Protein AF-A0A1M5R5W4-F1 (afdb_monomer)

Sequence (322 aa):
MKSKINIKGIISACAIILFLGHLIFPTIKIDLITVILFCLIIIPWLEPLFKSVELPGGLKLEFHDLEKIEKEAEKVGLINKEKNSNILSENYEFIEIANTNQSLALISLRIEIEKKLREIAHKYNIGANNFSISKIITILSEKNILSIQESRVLKEILYTLNQASHGVEYDVRTGSWIIEIGPEILKSLSSKIIKRGYIFPSEDQQIEHWIDKSFEAKEWNTNIEFIENIKQHNELWENELENIYSSLIEKLHDPQKSILEKNQQQWLSYYESYSELLTSFDNLQHNVGREGQIILYVHIMQKKRERVLELEEILNQLTKKQ

Mean predicted aligned error: 14.36 Å

Nearest PDB structures (foldseek):
  6u88-assembly1_B  TM=2.828E-01  e=9.100E+00  Rattus norvegicus

Foldseek 3Di:
DDDPDPVVVVLVVVVVVVVVVCVVPVPDDCDPVNVVVVVVSCVVVCVVVLPDDDDPPDDACHPVNLVVLVVLCVVQQLFDPVPVPPLVPPPQPLLVVCVPDLLVSLLSLLVLLLVLLLLLCVVLVHPSVVDDSLVSLVVCCVLVLAPPSSSVSVVVSNVLSVCSVVVHDHDVVSSVSSSVSSSSNSVLSVLSNPQLDALDADPVRRRDHSLRVSLVSDDDDDPVVLVVSLVVSLVNLVSLLVSLLVLCCVLDDPVVNVVSVVVVVVLVVVLVVVLCVLVVPVCCCVVVNPVSVSVSSVVSSVSSVSSSNVSSVVSVVSVVVD

Radius of gyration: 28.86 Å; Cα contacts (8 Å, |Δi|>4): 213; chains: 1; bounding box: 60×43×98 Å

Solvent-accessible surface area (backbone atoms only — not comparable to full-atom values): 18543 Å² total; per-residue (Å²): 135,84,81,82,74,59,64,70,59,54,52,52,51,51,52,52,50,53,53,54,50,41,74,76,44,77,82,67,80,82,48,71,70,57,54,51,54,51,52,61,68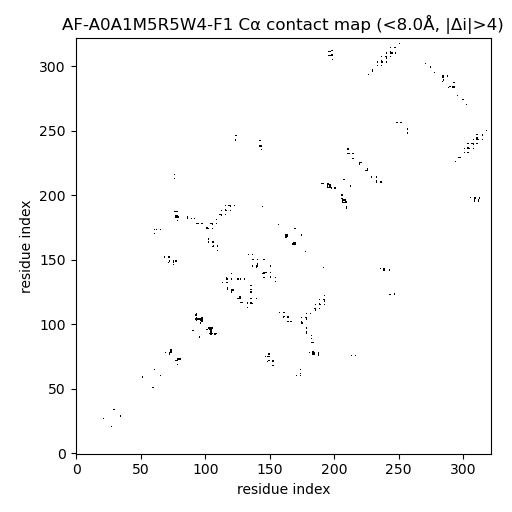,46,52,78,67,48,58,59,77,75,54,72,87,92,63,97,82,84,75,82,85,47,75,68,50,52,57,47,52,50,54,52,33,39,75,66,59,39,36,66,83,90,53,72,86,68,59,82,74,65,84,52,68,32,64,66,36,41,80,79,38,54,54,60,13,41,38,44,47,45,53,53,50,52,50,47,55,39,51,39,27,50,76,71,72,40,68,43,92,82,47,55,68,73,54,47,45,50,53,36,28,77,58,61,78,30,49,72,64,53,40,48,54,51,51,56,52,50,51,55,32,49,39,42,65,70,71,46,94,69,61,66,66,61,54,51,50,51,60,69,49,40,62,40,41,49,49,44,53,45,38,68,56,70,32,71,40,59,84,76,50,51,94,93,49,75,47,69,28,43,70,58,52,63,56,72,72,56,89,69,92,47,75,66,56,45,53,53,47,52,52,54,52,41,50,47,41,52,44,47,35,52,54,47,51,53,54,42,57,73,73,48,55,72,77,54,37,56,51,50,52,51,52,50,54,53,48,49,55,49,51,51,54,51,49,49,57,71,61,65,48,73,60,45,55,76,73,48,32,71,68,42,52,50,54,50,52,52,51,56,40,47,55,48,46,54,51,35,26,52,54,43,48,54,47,50,64,63,58,76,76,112

InterPro domains:
  IPR009739 Lysozyme inhibitor LprI-like, N-terminal [PF07007] (220-311)

pLDDT: mean 76.6, std 14.5, range [36.03, 97.44]

Organism: NCBI:txid421058

Structure (mmCIF, N/CA/C/O backbone):
data_AF-A0A1M5R5W4-F1
#
_entry.id   AF-A0A1M5R5W4-F1
#
loop_
_atom_site.group_PDB
_atom_site.id
_atom_site.type_symbol
_atom_site.label_atom_id
_atom_site.label_alt_id
_atom_site.label_comp_id
_atom_site.label_asym_id
_atom_site.label_entity_id
_atom_site.label_seq_id
_atom_site.pdbx_PDB_ins_code
_atom_site.Cartn_x
_atom_site.Cartn_y
_atom_site.Cartn_z
_atom_site.occupancy
_atom_site.B_iso_or_equiv
_atom_site.auth_seq_id
_atom_site.auth_comp_id
_atom_site.auth_asym_id
_atom_site.auth_atom_id
_atom_site.pdbx_PDB_model_num
ATOM 1 N N . MET A 1 1 ? -17.672 -7.455 -58.189 1.00 36.28 1 MET A N 1
ATOM 2 C CA . MET A 1 1 ? -16.431 -7.498 -57.383 1.00 36.28 1 MET A CA 1
ATOM 3 C C . MET A 1 1 ? -15.593 -6.270 -57.714 1.00 36.28 1 MET A C 1
ATOM 5 O O . MET A 1 1 ? -15.037 -6.212 -58.800 1.00 36.28 1 MET A O 1
ATOM 9 N N . LYS A 1 2 ? -15.573 -5.249 -56.846 1.00 36.03 2 LYS A N 1
ATOM 10 C CA . LYS A 1 2 ? -14.715 -4.065 -57.029 1.00 36.03 2 LYS A CA 1
ATOM 11 C C . LYS A 1 2 ? -13.295 -4.440 -56.603 1.00 36.03 2 LYS A C 1
ATOM 13 O O . LYS A 1 2 ? -13.106 -4.849 -55.459 1.00 36.03 2 LYS A O 1
ATOM 18 N N . SER A 1 3 ? -12.329 -4.358 -57.517 1.00 44.66 3 SER A N 1
ATOM 19 C CA . SER A 1 3 ? -10.924 -4.594 -57.194 1.00 44.66 3 SER A CA 1
ATOM 20 C C . SER A 1 3 ? -10.474 -3.546 -56.174 1.00 44.66 3 SER A C 1
ATOM 22 O O . SER A 1 3 ? -10.558 -2.341 -56.408 1.00 44.66 3 SER A O 1
ATOM 24 N N . LYS A 1 4 ? -10.029 -4.002 -55.000 1.00 48.50 4 LYS A N 1
ATOM 25 C CA . LYS A 1 4 ? -9.267 -3.160 -54.079 1.00 48.50 4 LYS A CA 1
ATOM 26 C C . LYS A 1 4 ? -7.921 -2.917 -54.745 1.00 48.50 4 LYS A C 1
ATOM 28 O O . LYS A 1 4 ? -7.032 -3.760 -54.696 1.00 48.50 4 LYS A O 1
ATOM 33 N N . ILE A 1 5 ? -7.810 -1.798 -55.443 1.00 56.56 5 ILE A N 1
ATOM 34 C CA . ILE A 1 5 ? -6.539 -1.330 -55.971 1.00 56.56 5 ILE A CA 1
ATOM 35 C C . ILE A 1 5 ? -5.627 -1.089 -54.765 1.00 56.56 5 ILE A C 1
ATOM 37 O O . ILE A 1 5 ? -5.914 -0.242 -53.919 1.00 56.56 5 ILE A O 1
ATOM 41 N N . ASN A 1 6 ? -4.549 -1.868 -54.660 1.00 65.88 6 ASN A N 1
ATOM 42 C CA . ASN A 1 6 ? -3.513 -1.664 -53.656 1.00 65.88 6 ASN A CA 1
ATOM 43 C C . ASN A 1 6 ? -2.801 -0.347 -53.974 1.00 65.88 6 ASN A C 1
ATOM 45 O O . ASN A 1 6 ? -1.864 -0.315 -54.768 1.00 65.88 6 ASN A O 1
ATOM 49 N N . ILE A 1 7 ? -3.256 0.738 -53.346 1.00 60.62 7 ILE A N 1
ATOM 50 C CA . ILE A 1 7 ? -2.710 2.099 -53.470 1.00 60.62 7 ILE A CA 1
ATOM 51 C C . ILE A 1 7 ? -1.177 2.094 -53.316 1.00 60.62 7 ILE A C 1
ATOM 53 O O . ILE A 1 7 ? -0.480 2.791 -54.048 1.00 60.62 7 ILE A O 1
ATOM 57 N N . LYS A 1 8 ? -0.640 1.212 -52.459 1.00 60.34 8 LYS A N 1
ATOM 58 C CA . LYS A 1 8 ? 0.805 0.989 -52.280 1.00 60.34 8 LYS A CA 1
ATOM 59 C C . LYS A 1 8 ? 1.523 0.597 -53.581 1.00 60.34 8 LYS A C 1
ATOM 61 O O . LYS A 1 8 ? 2.578 1.143 -53.870 1.00 60.34 8 LYS A O 1
ATOM 66 N N . GLY A 1 9 ? 0.933 -0.288 -54.387 1.00 69.00 9 GLY A N 1
ATOM 67 C CA . GLY A 1 9 ? 1.507 -0.726 -55.663 1.00 69.00 9 GLY A CA 1
ATOM 68 C C . GLY A 1 9 ? 1.496 0.367 -56.732 1.00 69.00 9 GLY A C 1
ATOM 69 O O . GLY A 1 9 ? 2.449 0.480 -57.497 1.00 69.00 9 GLY A O 1
ATOM 70 N N . ILE A 1 10 ? 0.464 1.219 -56.743 1.00 71.00 10 ILE A N 1
ATOM 71 C CA . ILE A 1 10 ? 0.402 2.378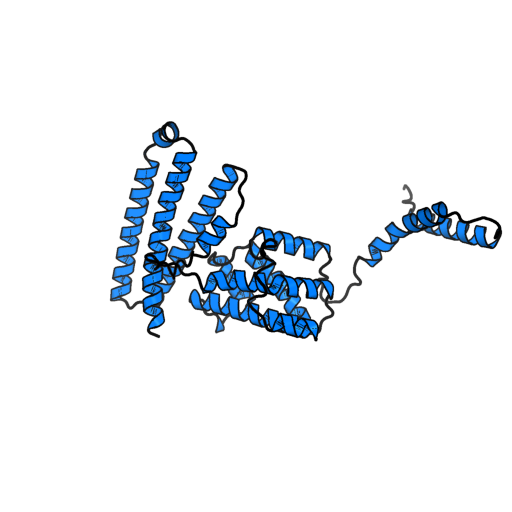 -57.648 1.00 71.00 10 ILE A CA 1
ATOM 72 C C . ILE A 1 10 ? 1.483 3.398 -57.295 1.00 71.00 10 ILE A C 1
ATOM 74 O O . ILE A 1 10 ? 2.160 3.900 -58.186 1.00 71.00 10 ILE A O 1
ATOM 78 N N . ILE A 1 11 ? 1.688 3.672 -56.006 1.00 67.25 11 ILE A N 1
ATOM 79 C CA . ILE A 1 11 ? 2.704 4.630 -55.554 1.00 67.25 11 ILE A CA 1
ATOM 80 C C . ILE A 1 11 ? 4.116 4.123 -55.888 1.00 67.25 11 ILE A C 1
ATOM 82 O O . ILE A 1 11 ? 4.919 4.890 -56.416 1.00 67.25 11 ILE A O 1
ATOM 86 N N . SER A 1 12 ? 4.405 2.831 -55.678 1.00 66.50 12 SER A N 1
ATOM 87 C CA . SER A 1 12 ? 5.690 2.229 -56.069 1.00 66.50 12 SER A CA 1
ATOM 88 C C . SER A 1 12 ? 5.916 2.270 -57.584 1.00 66.50 12 SER A C 1
ATOM 90 O O . SER A 1 12 ? 7.010 2.610 -58.027 1.00 66.50 12 SER A O 1
ATOM 92 N N . ALA A 1 13 ? 4.884 1.990 -58.387 1.00 74.75 13 ALA A N 1
ATOM 93 C CA . ALA A 1 13 ? 4.975 2.093 -59.842 1.00 74.75 13 ALA A CA 1
ATOM 94 C C . ALA A 1 13 ? 5.229 3.541 -60.298 1.00 74.75 13 ALA A C 1
ATOM 96 O O . ALA A 1 13 ? 6.109 3.774 -61.124 1.00 74.75 13 ALA A O 1
ATOM 97 N N . CYS A 1 14 ? 4.536 4.524 -59.713 1.00 73.75 14 CYS A N 1
ATOM 98 C CA . CYS A 1 14 ? 4.762 5.943 -60.000 1.00 73.75 14 CYS A CA 1
ATOM 99 C C . CYS A 1 14 ? 6.178 6.399 -59.617 1.00 73.75 14 CYS A C 1
ATOM 101 O O . CYS A 1 14 ? 6.809 7.117 -60.390 1.00 73.75 14 CYS A O 1
ATOM 103 N N . ALA A 1 15 ? 6.709 5.957 -58.472 1.00 66.38 15 ALA A N 1
ATOM 104 C CA . ALA A 1 15 ? 8.068 6.291 -58.043 1.00 66.38 15 ALA A CA 1
ATOM 105 C C . ALA A 1 15 ? 9.134 5.721 -58.996 1.00 66.38 15 ALA A C 1
ATOM 107 O O . ALA A 1 15 ? 10.074 6.425 -59.362 1.00 66.38 15 ALA A O 1
ATOM 108 N N . ILE A 1 16 ? 8.956 4.478 -59.457 1.00 76.25 16 ILE A N 1
ATOM 109 C CA . ILE A 1 16 ? 9.856 3.835 -60.426 1.00 76.25 16 ILE A CA 1
ATOM 110 C C . ILE A 1 16 ? 9.799 4.547 -61.783 1.00 76.25 16 ILE A C 1
ATOM 112 O O . ILE A 1 16 ? 10.837 4.786 -62.394 1.00 76.25 16 ILE A O 1
ATOM 116 N N . ILE A 1 17 ? 8.607 4.936 -62.244 1.00 76.12 17 ILE A N 1
ATOM 117 C CA . ILE A 1 17 ? 8.433 5.664 -63.510 1.00 76.12 17 ILE A CA 1
ATOM 118 C C . ILE A 1 17 ? 9.095 7.044 -63.449 1.00 76.12 17 ILE A C 1
ATOM 120 O O . ILE A 1 17 ? 9.772 7.435 -64.396 1.00 76.12 17 ILE A O 1
ATOM 124 N N . LEU A 1 18 ? 8.950 7.770 -62.337 1.00 69.44 18 LEU A N 1
ATOM 125 C CA . LEU A 1 18 ? 9.599 9.070 -62.148 1.00 69.44 18 LEU A CA 1
ATOM 126 C C . LEU A 1 18 ? 11.127 8.943 -62.077 1.00 69.44 18 LEU A C 1
ATOM 128 O O . LEU A 1 18 ? 11.835 9.745 -62.684 1.00 69.44 18 LEU A O 1
ATOM 132 N N . PHE A 1 19 ? 11.635 7.906 -61.407 1.00 68.19 19 PHE A N 1
ATOM 133 C CA . PHE A 1 19 ? 13.067 7.608 -61.348 1.00 68.19 19 PHE A CA 1
ATOM 134 C C . PHE A 1 19 ? 13.644 7.272 -62.733 1.00 68.19 19 PHE A C 1
ATOM 136 O O . PHE A 1 19 ? 14.652 7.843 -63.146 1.00 68.19 19 PHE A O 1
ATOM 143 N N . LEU A 1 20 ? 12.968 6.406 -63.495 1.00 72.69 20 LEU A N 1
ATOM 144 C CA . LEU A 1 20 ? 13.360 6.060 -64.865 1.00 72.69 20 LEU A CA 1
ATOM 145 C C . LEU A 1 20 ? 13.251 7.259 -65.817 1.00 72.69 20 LEU A C 1
ATOM 147 O O . LEU A 1 20 ? 14.118 7.451 -66.665 1.00 72.69 20 LEU A O 1
ATOM 151 N N . GLY A 1 21 ? 12.228 8.101 -65.652 1.00 71.62 21 GLY A N 1
ATOM 152 C CA . GLY A 1 21 ? 12.075 9.341 -66.413 1.00 71.62 21 GLY A CA 1
ATOM 153 C C . GLY A 1 21 ? 13.222 10.325 -66.170 1.00 71.62 21 GLY A C 1
ATOM 154 O O . GLY A 1 21 ? 13.698 10.953 -67.116 1.00 71.62 21 GLY A O 1
ATOM 155 N N . HIS A 1 22 ? 13.724 10.412 -64.935 1.00 66.12 22 HIS A N 1
ATOM 156 C CA . HIS A 1 22 ? 14.875 11.254 -64.606 1.00 66.12 22 HIS A CA 1
ATOM 157 C C . HIS A 1 22 ? 16.190 10.729 -65.205 1.00 66.12 22 HIS A C 1
ATOM 159 O O . HIS A 1 22 ? 17.005 11.525 -65.665 1.00 66.12 22 HIS A O 1
ATOM 165 N N . LEU A 1 23 ? 16.374 9.404 -65.281 1.00 67.38 23 LEU A N 1
ATOM 166 C CA . LEU A 1 23 ? 17.545 8.801 -65.936 1.00 67.38 23 LEU A CA 1
ATOM 167 C C . LEU A 1 23 ? 17.607 9.100 -67.443 1.00 67.38 23 LEU A C 1
ATOM 169 O O . LEU A 1 23 ? 18.697 9.192 -68.002 1.00 67.38 23 LEU A O 1
ATOM 173 N N . ILE A 1 24 ? 16.452 9.266 -68.094 1.00 77.31 24 ILE A N 1
ATOM 174 C CA . ILE A 1 24 ? 16.360 9.578 -69.530 1.00 77.31 24 ILE A CA 1
ATOM 175 C C . ILE A 1 24 ? 16.486 11.094 -69.783 1.00 77.31 24 ILE A C 1
ATOM 177 O O . ILE A 1 24 ? 17.004 11.498 -70.823 1.00 77.31 24 ILE A O 1
ATOM 181 N N . PHE A 1 25 ? 16.081 11.940 -68.826 1.00 68.25 25 PHE A N 1
ATOM 182 C CA . PHE A 1 25 ? 16.144 13.405 -68.933 1.00 68.25 25 PHE A CA 1
ATOM 183 C C . PHE A 1 25 ? 16.885 14.048 -67.742 1.00 68.25 25 PHE A C 1
ATOM 185 O O . PHE A 1 25 ? 16.257 14.638 -66.855 1.00 68.25 25 PHE A O 1
ATOM 192 N N . PRO A 1 26 ? 18.233 14.010 -67.735 1.00 61.84 26 PRO A N 1
ATOM 193 C CA . PRO A 1 26 ? 19.057 14.483 -66.616 1.00 61.84 26 PRO A CA 1
ATOM 194 C C . PRO A 1 26 ? 19.068 16.013 -66.438 1.00 61.84 26 PRO A C 1
ATOM 196 O O . PRO A 1 26 ? 19.625 16.526 -65.473 1.00 61.84 26 PRO A O 1
ATOM 199 N N . THR A 1 27 ? 18.459 16.770 -67.354 1.00 64.38 27 THR A N 1
ATOM 200 C CA . THR A 1 27 ? 18.408 18.241 -67.317 1.00 64.38 27 THR A CA 1
ATOM 201 C C . THR A 1 27 ? 17.275 18.805 -66.452 1.00 64.38 27 THR A C 1
ATOM 203 O O . THR A 1 27 ? 17.177 20.024 -66.298 1.00 64.38 27 THR A O 1
ATOM 206 N N . ILE A 1 28 ? 16.405 17.956 -65.889 1.00 67.75 28 ILE A N 1
ATOM 207 C CA . ILE A 1 28 ? 15.327 18.382 -64.986 1.00 67.75 28 ILE A CA 1
ATOM 208 C C . ILE A 1 28 ? 15.942 18.759 -63.634 1.00 67.75 28 ILE A C 1
ATOM 210 O O . ILE A 1 28 ? 16.443 17.902 -62.907 1.00 67.75 28 ILE A O 1
ATOM 214 N N . LYS A 1 29 ? 15.900 20.050 -63.288 1.00 67.12 29 LYS A N 1
ATOM 215 C CA . LYS A 1 29 ? 16.350 20.543 -61.982 1.00 67.12 29 LYS A CA 1
ATOM 216 C C . LYS A 1 29 ? 15.389 20.048 -60.904 1.00 67.12 29 LYS A C 1
ATOM 218 O O . LYS A 1 29 ? 14.232 20.459 -60.875 1.00 67.12 29 LYS A O 1
ATOM 223 N N . ILE A 1 30 ? 15.866 19.169 -60.030 1.00 69.00 30 ILE A N 1
ATOM 224 C CA . ILE A 1 30 ? 15.110 18.741 -58.855 1.00 69.00 30 ILE A CA 1
ATOM 225 C C . ILE A 1 30 ? 15.131 19.903 -57.860 1.00 69.00 30 ILE A C 1
ATOM 227 O O . ILE A 1 30 ? 16.153 20.175 -57.236 1.00 69.00 30 ILE A O 1
ATOM 231 N N . ASP A 1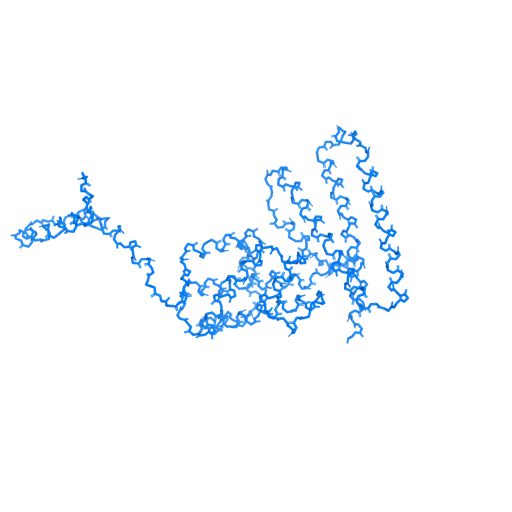 31 ? 14.014 20.619 -57.761 1.00 67.50 31 ASP A N 1
ATOM 232 C CA . ASP A 1 31 ? 13.850 21.690 -56.778 1.00 67.50 31 ASP A CA 1
ATOM 233 C C . ASP A 1 31 ? 13.626 21.105 -55.372 1.00 67.50 31 ASP A C 1
ATOM 235 O O . ASP A 1 31 ? 13.108 19.991 -55.231 1.00 67.50 31 ASP A O 1
ATOM 239 N N . LEU A 1 32 ? 13.969 21.862 -54.329 1.00 66.50 32 LEU A N 1
ATOM 240 C CA . LEU A 1 32 ? 13.852 21.467 -52.920 1.00 66.50 32 LEU A CA 1
ATOM 241 C C . LEU A 1 32 ? 12.429 20.999 -52.573 1.00 66.50 32 LEU A C 1
ATOM 243 O O . LEU A 1 32 ? 12.244 20.032 -51.835 1.00 66.50 32 LEU A O 1
ATOM 247 N N . ILE A 1 33 ? 11.425 21.641 -53.172 1.00 67.00 33 ILE A N 1
ATOM 248 C CA . ILE A 1 33 ? 10.007 21.285 -53.030 1.00 67.00 33 ILE A CA 1
ATOM 249 C C . ILE A 1 33 ? 9.754 19.838 -53.489 1.00 67.00 33 ILE A C 1
ATOM 251 O O . ILE A 1 33 ? 9.023 19.099 -52.832 1.00 67.00 33 ILE A O 1
ATOM 255 N N . THR A 1 34 ? 10.409 19.401 -54.567 1.00 71.50 34 THR A N 1
ATOM 256 C CA . THR A 1 34 ? 10.295 18.038 -55.113 1.00 71.50 34 THR A CA 1
ATOM 257 C C . THR A 1 34 ? 10.892 17.005 -54.159 1.00 71.50 34 THR A C 1
ATOM 259 O O . THR A 1 34 ? 10.313 15.939 -53.963 1.00 71.50 34 THR A O 1
ATOM 262 N N . VAL A 1 35 ? 12.017 17.336 -53.514 1.00 73.81 35 VAL A N 1
ATOM 263 C CA . VAL A 1 35 ? 12.663 16.477 -52.507 1.00 73.81 35 VAL A CA 1
ATOM 264 C C . VAL A 1 35 ? 11.781 16.338 -51.265 1.00 73.81 35 VAL A C 1
ATOM 266 O O . VAL A 1 35 ? 11.584 15.230 -50.772 1.00 73.81 35 VAL A O 1
ATOM 269 N N . ILE A 1 36 ? 11.188 17.438 -50.791 1.00 69.88 36 ILE A N 1
ATOM 270 C CA . ILE A 1 36 ? 10.293 17.433 -49.624 1.00 69.88 36 ILE A CA 1
ATOM 271 C C . ILE A 1 36 ? 9.032 16.602 -49.897 1.00 69.88 36 ILE A C 1
ATOM 273 O O . ILE A 1 36 ? 8.646 15.782 -49.063 1.00 69.88 36 ILE A O 1
ATOM 277 N N . LEU A 1 37 ? 8.415 16.756 -51.074 1.00 69.19 37 LEU A N 1
ATOM 278 C CA . LEU A 1 37 ? 7.271 15.936 -51.488 1.00 69.19 37 LEU A CA 1
ATOM 279 C C . LEU A 1 37 ? 7.634 14.449 -51.565 1.00 69.19 37 LEU A C 1
ATOM 281 O O . LEU A 1 37 ? 6.846 13.608 -51.137 1.00 69.19 37 LEU A O 1
ATOM 285 N N . PHE A 1 38 ? 8.834 14.118 -52.042 1.00 73.25 38 PHE A N 1
ATOM 286 C CA . PHE A 1 38 ? 9.316 12.739 -52.081 1.00 73.25 38 PHE A CA 1
ATOM 287 C C . PHE A 1 38 ? 9.518 12.159 -50.672 1.00 73.25 38 PHE A C 1
ATOM 289 O O . PHE A 1 38 ? 9.068 11.048 -50.399 1.00 73.25 38 PHE A O 1
ATOM 296 N N . CYS A 1 39 ? 10.096 12.931 -49.743 1.00 72.06 39 CYS A N 1
ATOM 297 C CA . CYS A 1 39 ? 10.206 12.541 -48.335 1.00 72.06 39 CYS A CA 1
ATOM 298 C C . CYS A 1 39 ? 8.829 12.292 -47.702 1.00 72.06 39 CYS A C 1
ATOM 300 O O . CYS A 1 39 ? 8.633 11.256 -47.070 1.00 72.06 39 CYS A O 1
ATOM 302 N N . LEU A 1 40 ? 7.852 13.180 -47.921 1.00 67.75 40 LEU A N 1
ATOM 303 C CA . LEU A 1 40 ? 6.481 13.024 -47.412 1.00 67.75 40 LEU A CA 1
ATOM 304 C C . LEU A 1 40 ? 5.786 11.762 -47.952 1.00 67.75 40 LEU A C 1
ATOM 306 O O . LEU A 1 40 ? 5.017 11.134 -47.228 1.00 67.75 40 LEU A O 1
ATOM 310 N N . ILE A 1 41 ? 6.080 11.354 -49.190 1.00 72.25 41 ILE A N 1
ATOM 311 C CA . ILE A 1 41 ? 5.550 10.120 -49.799 1.00 72.25 41 ILE A CA 1
ATOM 312 C C . ILE A 1 41 ? 6.152 8.856 -49.156 1.00 72.25 41 ILE A C 1
ATOM 314 O O . ILE A 1 41 ? 5.499 7.811 -49.134 1.00 72.25 41 ILE A O 1
ATOM 318 N N . ILE A 1 42 ? 7.367 8.942 -48.600 1.00 69.06 42 ILE A N 1
ATOM 319 C CA . ILE A 1 42 ? 8.063 7.824 -47.938 1.00 69.06 42 ILE A CA 1
ATOM 320 C C . ILE A 1 42 ? 7.639 7.670 -46.465 1.00 69.06 42 ILE A C 1
ATOM 322 O O . ILE A 1 42 ? 7.675 6.558 -45.942 1.00 69.06 42 ILE A O 1
ATOM 326 N N . ILE A 1 43 ? 7.170 8.732 -45.793 1.00 67.56 43 ILE A N 1
ATOM 327 C CA . ILE A 1 43 ? 6.755 8.688 -44.372 1.00 67.56 43 ILE A CA 1
ATOM 328 C C . ILE A 1 43 ? 5.739 7.564 -44.061 1.00 67.56 43 ILE A C 1
ATOM 330 O O . ILE A 1 43 ? 5.976 6.813 -43.113 1.00 67.56 43 ILE A O 1
ATOM 334 N N . PRO A 1 44 ? 4.666 7.339 -44.849 1.00 63.84 44 PRO A N 1
ATOM 335 C CA . PRO A 1 44 ? 3.721 6.239 -44.608 1.00 63.84 44 PRO A CA 1
ATOM 336 C C . PRO A 1 44 ? 4.339 4.834 -44.731 1.00 63.84 44 PRO A C 1
ATOM 338 O O . PRO A 1 44 ? 3.753 3.850 -44.286 1.00 63.84 44 PRO A O 1
ATOM 341 N N . TRP A 1 45 ? 5.509 4.721 -45.364 1.00 63.84 45 TRP A N 1
ATOM 342 C CA . TRP A 1 45 ? 6.269 3.477 -45.507 1.00 63.84 45 TRP A CA 1
ATOM 343 C C . TRP A 1 45 ? 7.295 3.251 -44.390 1.00 63.84 45 TRP A C 1
ATOM 345 O O . TRP A 1 45 ? 7.803 2.139 -44.273 1.00 63.84 45 TRP A O 1
ATOM 355 N N . LEU A 1 46 ? 7.575 4.256 -43.555 1.00 60.66 46 LEU A N 1
ATOM 356 C CA . LEU A 1 46 ? 8.379 4.110 -42.336 1.00 60.66 46 LEU A CA 1
ATOM 357 C C . LEU A 1 46 ? 7.556 3.555 -41.163 1.00 60.66 46 LEU A C 1
ATOM 359 O O . LEU A 1 46 ? 8.119 2.924 -40.275 1.00 60.66 46 LEU A O 1
ATOM 363 N N . GLU A 1 47 ? 6.229 3.721 -41.177 1.00 59.12 47 GLU A N 1
ATOM 364 C CA . GLU A 1 47 ? 5.319 3.223 -40.132 1.00 59.12 47 GLU A CA 1
ATOM 365 C C . GLU A 1 47 ? 5.496 1.717 -39.811 1.00 59.12 47 GLU A C 1
ATOM 367 O O . GLU A 1 47 ? 5.538 1.371 -38.631 1.00 59.12 47 GLU A O 1
ATOM 372 N N . PRO A 1 48 ? 5.674 0.805 -40.793 1.00 58.38 48 PRO A N 1
ATOM 373 C CA . PRO A 1 48 ? 5.933 -0.609 -40.521 1.00 58.38 48 PRO A CA 1
ATOM 374 C C . PRO A 1 48 ? 7.338 -0.893 -39.969 1.00 58.38 48 PRO A C 1
ATOM 376 O O . PRO A 1 48 ? 7.520 -1.909 -39.316 1.00 58.38 48 PRO A O 1
ATOM 379 N N . LEU A 1 49 ? 8.331 -0.022 -40.194 1.00 55.59 49 LEU A N 1
ATOM 380 C CA . LEU A 1 49 ? 9.682 -0.192 -39.632 1.00 55.59 49 LEU A CA 1
ATOM 381 C C . LEU A 1 49 ? 9.728 0.123 -38.129 1.00 55.59 49 LEU A C 1
ATOM 383 O O . LEU A 1 49 ? 10.603 -0.377 -37.426 1.00 55.59 49 LEU A O 1
ATOM 387 N N . PHE A 1 50 ? 8.759 0.893 -3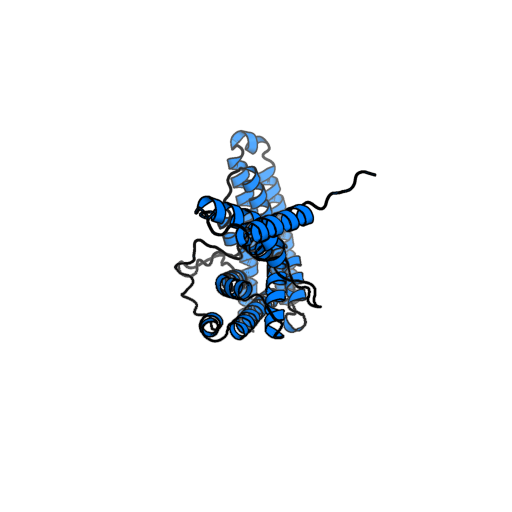7.627 1.00 55.34 50 PHE A N 1
ATOM 388 C CA . PHE A 1 50 ? 8.529 1.075 -36.192 1.00 55.34 50 PHE A CA 1
ATOM 389 C C . PHE A 1 50 ? 7.693 -0.057 -35.570 1.00 55.34 50 PHE A C 1
ATOM 391 O O . PHE A 1 50 ? 7.694 -0.209 -34.352 1.00 55.34 50 PHE A O 1
ATOM 398 N N . LYS A 1 51 ? 7.028 -0.883 -36.390 1.00 45.16 51 LYS A N 1
ATOM 399 C CA . LYS A 1 51 ? 6.178 -2.002 -35.960 1.00 45.16 51 LYS A CA 1
ATOM 400 C C . LYS A 1 51 ? 6.929 -3.330 -36.112 1.00 45.16 51 LYS A C 1
ATOM 402 O O . LYS A 1 51 ? 6.831 -4.010 -37.123 1.00 45.16 51 LYS A O 1
ATOM 407 N N . SER A 1 52 ? 7.726 -3.628 -35.087 1.00 45.03 52 SER A N 1
ATOM 408 C CA . SER A 1 52 ? 8.056 -4.976 -34.590 1.00 45.03 52 SER A CA 1
ATOM 409 C C . SER A 1 52 ? 8.422 -6.105 -35.588 1.00 45.03 52 SER A C 1
ATOM 411 O O . SER A 1 52 ? 7.592 -6.719 -36.241 1.00 45.03 52 SER A O 1
ATOM 413 N N . VAL A 1 53 ? 9.691 -6.541 -35.548 1.00 41.69 53 VAL A N 1
ATOM 414 C CA . VAL A 1 53 ? 10.092 -7.928 -35.887 1.00 41.69 53 VAL A CA 1
ATOM 415 C C . VAL A 1 53 ? 9.659 -8.874 -34.756 1.00 41.69 53 VAL A C 1
ATOM 417 O O . VAL A 1 53 ? 10.050 -8.661 -33.610 1.00 41.69 53 VAL A O 1
ATOM 420 N N . GLU A 1 54 ? 8.847 -9.885 -35.038 1.00 39.12 54 GLU A N 1
ATOM 421 C CA . GLU A 1 54 ? 8.389 -10.866 -34.046 1.00 39.12 54 GLU A CA 1
ATOM 422 C C . GLU A 1 54 ? 9.540 -11.793 -33.607 1.00 39.12 54 GLU A C 1
ATOM 424 O O . GLU A 1 54 ? 10.214 -12.399 -34.439 1.00 39.12 54 GLU A O 1
ATOM 429 N N . LEU A 1 55 ? 9.757 -11.921 -32.293 1.00 41.91 55 LEU A N 1
ATOM 430 C CA . LEU A 1 55 ? 10.591 -12.961 -31.681 1.00 41.91 55 LEU A CA 1
ATOM 431 C C . LEU A 1 55 ? 9.729 -13.805 -30.724 1.00 41.91 55 LEU A C 1
ATOM 433 O O . LEU A 1 55 ? 8.786 -13.279 -30.118 1.00 41.91 55 LEU A O 1
ATOM 437 N N . PRO A 1 56 ? 10.026 -15.110 -30.582 1.00 36.22 56 PRO A N 1
ATOM 438 C CA . PRO A 1 56 ? 9.245 -16.023 -29.755 1.00 36.22 56 PRO A CA 1
ATOM 439 C C . PRO A 1 56 ? 9.365 -15.619 -28.276 1.00 36.22 56 PRO A C 1
ATOM 441 O O . PRO A 1 56 ? 10.437 -15.709 -27.690 1.00 36.22 56 PRO A O 1
ATOM 444 N N . GLY A 1 57 ? 8.265 -15.138 -27.688 1.00 47.97 57 GLY A N 1
ATOM 445 C CA . GLY A 1 57 ? 8.226 -14.593 -26.320 1.00 47.97 57 GLY A CA 1
ATOM 446 C C . GLY A 1 57 ? 7.174 -13.495 -26.106 1.00 47.97 57 GLY A C 1
ATOM 447 O O . GLY A 1 57 ? 6.738 -13.276 -24.983 1.00 47.97 57 GLY A O 1
ATOM 448 N N . GLY A 1 58 ? 6.688 -12.869 -27.183 1.00 48.28 58 GLY A N 1
ATOM 449 C CA . GLY A 1 58 ? 5.326 -12.322 -27.237 1.00 48.28 58 GLY A CA 1
ATOM 450 C C . GLY A 1 58 ? 5.007 -11.018 -26.496 1.00 48.28 58 GLY A C 1
ATOM 451 O O . GLY A 1 58 ? 3.825 -10.715 -26.371 1.00 48.28 58 GLY A O 1
ATOM 452 N N . LEU A 1 59 ? 5.977 -10.210 -26.058 1.00 41.81 59 LEU A N 1
ATOM 453 C CA . LEU A 1 59 ? 5.703 -8.801 -25.732 1.00 41.81 59 LEU A CA 1
ATOM 454 C C . LEU A 1 59 ? 6.897 -7.914 -26.106 1.00 41.81 59 LEU A C 1
ATOM 456 O O . LEU A 1 59 ? 7.948 -7.973 -25.472 1.00 41.81 59 LEU A O 1
ATOM 460 N N . LYS A 1 60 ? 6.720 -7.088 -27.142 1.00 49.03 60 LYS A N 1
ATOM 461 C CA . LYS A 1 60 ? 7.537 -5.895 -27.380 1.00 49.03 60 LYS A CA 1
ATOM 462 C C . LYS A 1 60 ? 6.796 -4.727 -26.742 1.00 49.03 60 LYS A C 1
ATOM 464 O O . LYS A 1 60 ? 5.682 -4.450 -27.161 1.00 49.03 60 LYS A O 1
ATOM 469 N N . LEU A 1 61 ? 7.393 -4.089 -25.739 1.00 51.47 61 LEU A N 1
ATOM 470 C CA . LEU A 1 61 ? 6.911 -2.802 -25.239 1.00 51.47 61 LEU A CA 1
ATOM 471 C C . LEU A 1 61 ? 7.229 -1.748 -26.303 1.00 51.47 61 LEU A C 1
ATOM 473 O O . LEU A 1 61 ? 8.396 -1.527 -26.632 1.00 51.47 61 LEU A O 1
ATOM 477 N N . GLU A 1 62 ? 6.199 -1.158 -26.903 1.00 54.72 62 GLU A N 1
ATOM 478 C CA . GLU A 1 62 ? 6.360 -0.046 -27.839 1.00 54.72 62 GLU A CA 1
ATOM 479 C C . GLU A 1 62 ? 6.493 1.283 -27.072 1.00 54.72 62 GLU A C 1
ATOM 481 O O . GLU A 1 62 ? 6.133 1.392 -25.903 1.00 54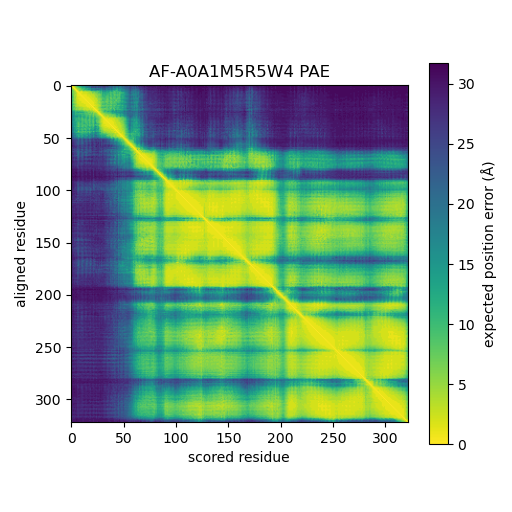.72 62 GLU A O 1
ATOM 486 N N . PHE A 1 63 ? 6.972 2.342 -27.735 1.00 50.94 63 PHE A N 1
ATOM 487 C CA . PHE A 1 63 ? 7.070 3.698 -27.155 1.00 50.94 63 PHE A CA 1
ATOM 488 C C . PHE A 1 63 ? 5.761 4.191 -26.543 1.00 50.94 63 PHE A C 1
ATOM 490 O O . PHE A 1 63 ? 5.754 4.892 -25.534 1.00 50.94 63 PHE A O 1
ATOM 497 N N . HIS A 1 64 ? 4.654 3.804 -27.168 1.00 54.50 64 HIS A N 1
ATOM 498 C CA . HIS A 1 64 ? 3.322 4.124 -26.696 1.00 54.50 64 HIS A CA 1
ATOM 499 C C . HIS A 1 64 ? 2.991 3.439 -25.362 1.00 54.50 64 HIS A C 1
ATOM 501 O O . HIS A 1 64 ? 2.289 4.018 -24.534 1.00 54.50 64 HIS A O 1
ATOM 507 N N . ASP A 1 65 ? 3.526 2.239 -25.127 1.00 63.78 65 ASP A N 1
ATOM 508 C CA . ASP A 1 65 ? 3.324 1.515 -23.876 1.00 63.78 65 ASP A CA 1
ATOM 509 C C . ASP A 1 65 ? 4.098 2.173 -22.730 1.00 63.78 65 ASP A C 1
ATOM 511 O O . ASP A 1 65 ? 3.568 2.261 -21.629 1.00 63.78 65 ASP A O 1
ATOM 515 N N . LEU A 1 66 ? 5.293 2.725 -22.983 1.00 65.50 66 LEU A N 1
ATOM 516 C CA . LEU A 1 66 ? 6.051 3.483 -21.975 1.00 65.50 66 LEU A CA 1
ATOM 517 C C . LEU A 1 66 ? 5.313 4.744 -21.535 1.00 65.50 66 LEU A C 1
ATOM 519 O O . LEU A 1 66 ? 5.120 4.955 -20.343 1.00 65.50 66 LEU A O 1
ATOM 523 N N . GLU A 1 67 ? 4.836 5.545 -22.492 1.00 65.75 67 GLU A N 1
ATOM 524 C CA . GLU A 1 67 ? 4.074 6.762 -22.191 1.00 65.75 67 GLU A CA 1
ATOM 525 C C . GLU A 1 67 ? 2.798 6.437 -21.400 1.00 65.75 67 GLU A C 1
ATOM 527 O O . GLU A 1 67 ? 2.379 7.184 -20.513 1.00 65.75 67 GLU A O 1
ATOM 532 N N . LYS A 1 68 ? 2.176 5.296 -21.705 1.00 75.44 68 LYS A N 1
ATOM 533 C CA . LYS A 1 68 ? 1.011 4.811 -20.978 1.00 75.44 68 LYS A CA 1
ATOM 534 C C . LYS A 1 68 ? 1.363 4.379 -19.556 1.00 75.44 68 LYS A C 1
ATOM 536 O O . LYS A 1 68 ? 0.669 4.803 -18.638 1.00 75.44 68 LYS A O 1
ATOM 541 N N . ILE A 1 69 ? 2.412 3.576 -19.364 1.00 70.94 69 ILE A N 1
ATOM 542 C CA . ILE A 1 69 ? 2.845 3.141 -18.029 1.00 70.94 69 ILE A CA 1
ATOM 543 C C . ILE A 1 69 ? 3.256 4.357 -17.198 1.00 70.94 69 ILE A C 1
ATOM 545 O O . ILE A 1 69 ? 2.899 4.430 -16.030 1.00 70.94 69 ILE A O 1
ATOM 549 N N . GLU A 1 70 ? 3.933 5.339 -17.791 1.00 72.31 70 GLU A N 1
ATOM 550 C CA . GLU A 1 70 ? 4.313 6.589 -17.130 1.00 72.31 70 GLU A CA 1
ATOM 551 C C . GLU A 1 70 ? 3.093 7.378 -16.658 1.00 72.31 70 GLU A C 1
ATOM 553 O O . GLU A 1 70 ? 2.987 7.698 -15.477 1.00 72.31 70 GLU A O 1
ATOM 558 N N . LYS A 1 71 ? 2.115 7.606 -17.541 1.00 77.81 71 LYS A N 1
ATOM 559 C CA . LYS A 1 71 ? 0.855 8.275 -17.182 1.00 77.81 71 LYS A CA 1
ATOM 560 C C . LYS A 1 71 ? 0.072 7.508 -16.121 1.00 77.81 71 LYS A C 1
ATOM 562 O O . LYS A 1 71 ? -0.530 8.114 -15.235 1.00 77.81 71 LYS A O 1
ATOM 567 N N . GLU A 1 72 ? 0.045 6.181 -16.211 1.00 74.25 72 GLU A N 1
ATOM 568 C CA . GLU A 1 72 ? -0.609 5.337 -15.213 1.00 74.25 72 GLU A CA 1
ATOM 569 C C . GLU A 1 72 ? 0.119 5.416 -13.865 1.00 74.25 72 GLU A C 1
ATOM 571 O O . GLU A 1 72 ? -0.542 5.595 -12.847 1.00 74.25 72 GLU A O 1
ATOM 576 N N . ALA A 1 73 ? 1.453 5.363 -13.858 1.00 72.50 73 ALA A N 1
ATOM 577 C CA . ALA A 1 73 ? 2.303 5.445 -12.673 1.00 72.50 73 ALA A CA 1
ATOM 578 C C . ALA A 1 73 ? 2.226 6.815 -11.977 1.00 72.50 73 ALA A C 1
ATOM 580 O O . ALA A 1 73 ? 2.136 6.876 -10.750 1.00 72.50 73 ALA A O 1
ATOM 581 N N . GLU A 1 74 ? 2.199 7.906 -12.744 1.00 77.25 74 GLU A N 1
ATOM 582 C CA . GLU A 1 74 ? 1.966 9.263 -12.236 1.00 77.25 74 GLU A CA 1
ATOM 583 C C . GLU A 1 74 ? 0.592 9.385 -11.592 1.00 77.25 74 GLU A C 1
ATOM 585 O O . GLU A 1 74 ? 0.466 9.834 -10.454 1.00 77.25 74 GLU A O 1
ATOM 590 N N . LYS A 1 75 ? -0.448 8.918 -12.293 1.00 74.88 75 LYS A N 1
ATOM 591 C CA . LYS A 1 75 ? -1.826 8.979 -11.801 1.00 74.88 75 LYS A CA 1
ATOM 592 C C . LYS A 1 75 ? -2.003 8.251 -10.469 1.00 74.88 75 LYS A C 1
ATOM 594 O O . LYS A 1 75 ? -2.852 8.640 -9.670 1.00 74.88 75 LYS A O 1
ATOM 599 N N . VAL A 1 76 ? -1.240 7.184 -10.238 1.00 68.50 76 VAL A N 1
ATOM 600 C CA . VAL A 1 76 ? -1.304 6.408 -8.990 1.00 68.50 76 VAL A CA 1
ATOM 601 C C . VAL A 1 76 ? -0.296 6.869 -7.937 1.00 68.50 76 VAL A C 1
ATOM 603 O O . VAL A 1 76 ? -0.211 6.251 -6.881 1.00 68.50 76 VAL A O 1
ATOM 606 N N . GLY A 1 77 ? 0.475 7.927 -8.205 1.00 69.88 77 GLY A N 1
ATOM 607 C CA . GLY A 1 77 ? 1.462 8.463 -7.269 1.00 69.88 77 GLY A CA 1
ATOM 608 C C . GLY A 1 77 ? 2.688 7.566 -7.056 1.00 69.88 77 GLY A C 1
ATOM 609 O O . GLY A 1 77 ? 3.393 7.724 -6.059 1.00 69.88 77 GLY A O 1
ATOM 610 N N . LEU A 1 78 ? 2.964 6.625 -7.969 1.00 74.50 78 LEU A N 1
ATOM 611 C CA . LEU A 1 78 ? 4.225 5.869 -7.967 1.00 74.50 78 LEU A CA 1
ATOM 612 C C . LEU A 1 78 ? 5.404 6.734 -8.419 1.00 74.50 78 LEU A C 1
ATOM 614 O O . LEU A 1 78 ? 6.535 6.456 -8.032 1.00 74.50 78 LEU A O 1
ATOM 618 N N . ILE A 1 79 ? 5.140 7.757 -9.236 1.00 76.88 79 ILE A N 1
ATOM 619 C CA . ILE A 1 79 ? 6.138 8.676 -9.786 1.00 76.88 79 ILE A CA 1
ATOM 620 C C . ILE A 1 79 ? 5.601 10.101 -9.655 1.00 76.88 79 ILE A C 1
ATOM 622 O O . ILE A 1 79 ? 4.421 10.336 -9.910 1.00 76.88 79 ILE A O 1
ATOM 626 N N . ASN A 1 80 ? 6.448 11.060 -9.272 1.00 70.25 80 ASN A N 1
ATOM 627 C CA . ASN A 1 80 ? 6.083 12.474 -9.243 1.00 70.25 80 ASN A CA 1
ATOM 628 C C . ASN A 1 80 ? 7.125 13.335 -9.982 1.00 70.25 80 ASN A C 1
ATOM 630 O O . ASN A 1 80 ? 8.226 13.561 -9.479 1.00 70.25 80 ASN A O 1
ATOM 634 N N . LYS A 1 81 ? 6.752 13.851 -11.163 1.00 60.16 81 LYS A N 1
ATOM 635 C CA . LYS A 1 81 ? 7.624 14.657 -12.039 1.00 60.16 81 LYS A CA 1
ATOM 636 C C . LYS A 1 81 ? 8.103 15.973 -11.424 1.00 60.16 81 LYS A C 1
ATOM 638 O O . LYS A 1 81 ? 9.176 16.455 -11.782 1.00 60.16 81 LYS A O 1
ATOM 643 N N . GLU A 1 82 ? 7.350 16.561 -10.496 1.00 55.38 82 GLU A N 1
ATOM 644 C CA . GLU A 1 82 ? 7.649 17.904 -9.978 1.00 55.38 82 GLU A CA 1
ATOM 645 C C . GLU A 1 82 ? 8.754 17.920 -8.909 1.00 55.38 82 GLU A C 1
ATOM 647 O O . GLU A 1 82 ? 9.265 18.981 -8.552 1.00 55.38 82 GLU A O 1
ATOM 652 N N . LYS A 1 83 ? 9.189 16.749 -8.419 1.00 52.44 83 LYS A N 1
ATOM 653 C CA . LYS A 1 83 ? 10.208 16.629 -7.359 1.00 52.44 83 LYS A CA 1
ATOM 654 C C . LYS A 1 83 ? 11.606 16.231 -7.841 1.00 52.44 83 LYS A C 1
ATOM 656 O O . LYS A 1 83 ? 12.462 15.964 -7.000 1.00 52.44 83 LYS A O 1
ATOM 661 N N . ASN A 1 84 ? 11.883 16.283 -9.146 1.00 48.53 84 AS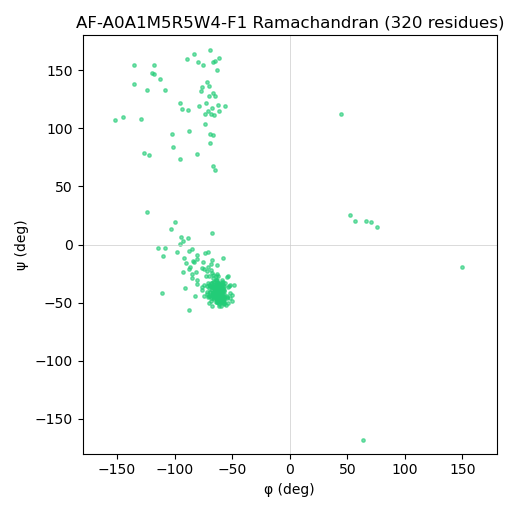N A N 1
ATOM 662 C CA . ASN A 1 84 ? 13.171 15.892 -9.751 1.00 48.53 84 ASN A CA 1
ATOM 663 C C . ASN A 1 84 ? 14.421 16.643 -9.248 1.00 48.53 84 ASN A C 1
ATOM 665 O O . ASN A 1 84 ? 15.534 16.189 -9.497 1.00 48.53 84 ASN A O 1
ATOM 669 N N . SER A 1 85 ? 14.296 17.742 -8.498 1.00 45.72 85 SER A N 1
ATOM 670 C CA . SER A 1 85 ? 15.454 18.529 -8.045 1.00 45.72 85 SER A CA 1
ATOM 671 C C . SER A 1 85 ? 16.092 18.077 -6.723 1.00 45.72 85 SER A C 1
ATOM 673 O O . SER A 1 85 ? 17.268 18.361 -6.517 1.00 45.72 85 SER A O 1
ATOM 675 N N . ASN A 1 86 ? 15.385 17.338 -5.854 1.00 45.25 86 ASN A N 1
ATOM 676 C CA . ASN A 1 86 ? 15.916 16.905 -4.542 1.00 45.25 86 ASN A CA 1
ATOM 677 C C . ASN A 1 86 ? 16.099 15.377 -4.402 1.00 45.25 86 ASN A C 1
ATOM 679 O O . ASN A 1 86 ? 16.582 14.903 -3.372 1.00 45.25 86 ASN A O 1
ATOM 683 N N . ILE A 1 87 ? 15.720 14.596 -5.422 1.00 49.47 87 ILE A N 1
ATOM 684 C CA . ILE A 1 87 ? 15.716 13.117 -5.391 1.00 49.47 87 ILE A CA 1
ATOM 685 C C . ILE A 1 87 ? 17.126 12.515 -5.525 1.00 49.47 87 ILE A C 1
ATOM 687 O O . ILE A 1 87 ? 17.365 11.411 -5.051 1.00 49.47 87 ILE A O 1
ATOM 691 N N . LEU A 1 88 ? 18.097 13.274 -6.041 1.00 49.19 88 LEU A N 1
ATOM 692 C CA . LEU A 1 88 ? 19.514 12.875 -6.123 1.00 49.19 88 LEU A CA 1
ATOM 693 C C . LEU A 1 88 ? 20.225 12.755 -4.755 1.00 49.19 88 LEU A C 1
ATOM 695 O O . LEU A 1 88 ? 21.445 12.650 -4.706 1.00 49.19 88 LEU A O 1
ATOM 699 N N . SER A 1 89 ? 19.496 12.818 -3.637 1.00 48.19 89 SER A N 1
ATOM 700 C CA . SER A 1 89 ? 20.062 12.700 -2.286 1.00 48.19 89 SER A CA 1
ATOM 701 C C . SER A 1 89 ? 20.116 11.261 -1.756 1.00 48.19 89 SER A C 1
ATOM 703 O O . SER A 1 89 ? 20.882 10.996 -0.832 1.00 48.19 89 SER A O 1
ATOM 705 N N . GLU A 1 90 ? 19.389 10.316 -2.362 1.00 56.81 90 GLU A N 1
ATOM 706 C CA . GLU A 1 90 ? 19.609 8.878 -2.163 1.00 56.81 90 GLU A CA 1
ATOM 707 C C . GLU A 1 90 ? 20.377 8.327 -3.374 1.00 56.81 90 GLU A C 1
ATOM 709 O O . GLU A 1 90 ? 19.792 8.010 -4.410 1.00 56.81 90 GLU A O 1
ATOM 714 N N . ASN A 1 91 ? 21.707 8.239 -3.264 1.00 68.88 91 ASN A N 1
ATOM 715 C CA . ASN A 1 91 ? 22.543 7.587 -4.275 1.00 68.88 91 ASN A CA 1
ATOM 716 C C . ASN A 1 91 ? 22.279 6.077 -4.254 1.00 68.88 91 ASN A C 1
ATOM 718 O O . ASN A 1 91 ? 22.943 5.322 -3.544 1.00 68.88 91 ASN A O 1
ATOM 722 N N . TYR A 1 92 ? 21.283 5.632 -5.014 1.00 79.75 92 TYR A N 1
ATOM 723 C CA . TYR A 1 92 ? 21.074 4.213 -5.243 1.00 79.75 92 TYR A CA 1
ATOM 724 C C . TYR A 1 92 ? 22.184 3.642 -6.132 1.00 79.75 92 TYR A C 1
ATOM 726 O O . TYR A 1 92 ? 22.520 4.211 -7.171 1.00 79.75 92 TYR A O 1
ATOM 734 N N . GLU A 1 93 ? 22.700 2.468 -5.765 1.00 84.06 93 GLU A N 1
ATOM 735 C CA . GLU A 1 93 ? 23.815 1.808 -6.458 1.00 84.06 93 GLU A CA 1
ATOM 736 C C . GLU A 1 93 ? 23.519 1.556 -7.949 1.00 84.06 93 GLU A C 1
ATOM 738 O O . GLU A 1 93 ? 24.389 1.724 -8.804 1.00 84.06 93 GLU A O 1
ATOM 743 N N . PHE A 1 94 ? 22.264 1.247 -8.302 1.00 87.88 94 PHE A N 1
ATOM 744 C CA . PHE A 1 94 ? 21.875 1.028 -9.699 1.00 87.88 94 PHE A CA 1
ATOM 745 C C . PHE A 1 94 ? 22.050 2.270 -10.589 1.00 87.88 94 PHE A C 1
ATOM 747 O O . PHE A 1 94 ? 22.242 2.114 -11.794 1.00 87.88 94 PHE A O 1
ATOM 754 N N . ILE A 1 95 ? 22.014 3.486 -10.030 1.00 85.50 95 ILE A N 1
ATOM 755 C CA . ILE A 1 95 ? 22.217 4.733 -10.785 1.00 85.50 95 ILE A CA 1
ATOM 756 C C . ILE A 1 95 ? 23.681 4.844 -11.216 1.00 85.50 95 ILE A C 1
ATOM 758 O O . ILE A 1 95 ? 23.974 5.155 -12.369 1.00 85.50 95 ILE A O 1
ATOM 762 N N . GLU A 1 96 ? 24.611 4.538 -10.311 1.00 84.50 96 GLU A N 1
ATOM 763 C CA . GLU A 1 96 ? 26.043 4.541 -10.620 1.00 84.50 96 GLU A CA 1
ATOM 764 C C . GLU A 1 96 ? 26.384 3.446 -11.637 1.00 84.50 96 GLU A C 1
ATOM 766 O O . GLU A 1 96 ? 27.097 3.692 -12.616 1.00 84.50 96 GLU A O 1
ATOM 771 N N . ILE A 1 97 ? 25.803 2.254 -11.458 1.00 86.00 97 ILE A N 1
ATOM 772 C CA . ILE A 1 97 ? 25.969 1.122 -12.373 1.00 86.00 97 ILE A CA 1
ATOM 773 C C . ILE A 1 97 ? 25.442 1.457 -13.774 1.00 86.00 97 ILE A C 1
ATOM 775 O O . ILE A 1 97 ? 26.062 1.052 -14.759 1.00 86.00 97 ILE A O 1
ATOM 779 N N . ALA A 1 98 ? 24.349 2.219 -13.894 1.00 84.94 98 ALA A N 1
ATOM 780 C CA . ALA A 1 98 ? 23.730 2.550 -15.180 1.00 84.94 98 ALA A CA 1
ATOM 781 C C . ALA A 1 98 ? 24.684 3.273 -16.142 1.00 84.94 98 ALA A C 1
ATOM 783 O O . ALA A 1 98 ? 24.597 3.064 -17.352 1.00 84.94 98 ALA A O 1
ATOM 784 N N . ASN A 1 99 ? 25.636 4.049 -15.612 1.00 82.12 99 ASN A N 1
ATOM 785 C CA . ASN A 1 99 ? 26.658 4.735 -16.408 1.00 82.12 99 ASN A CA 1
ATOM 786 C C . ASN A 1 99 ? 27.660 3.775 -17.067 1.00 82.12 99 ASN A C 1
ATOM 788 O O . ASN A 1 99 ? 28.309 4.136 -18.046 1.00 82.12 99 ASN A O 1
ATOM 792 N N . THR A 1 100 ? 27.804 2.563 -16.526 1.00 85.00 100 THR A N 1
ATOM 793 C CA . THR A 1 100 ? 28.794 1.575 -16.977 1.00 85.00 100 THR A CA 1
ATOM 794 C C . THR A 1 100 ? 28.136 0.379 -17.664 1.00 85.00 100 THR A C 1
ATOM 796 O O . THR A 1 100 ? 28.631 -0.109 -18.678 1.00 85.00 100 THR A O 1
ATOM 799 N N . ASN A 1 101 ? 27.023 -0.119 -17.119 1.00 86.75 101 ASN A N 1
ATOM 800 C CA . ASN A 1 101 ? 26.306 -1.282 -17.626 1.00 86.75 101 ASN A CA 1
ATOM 801 C C . ASN A 1 101 ? 24.811 -1.199 -17.286 1.00 86.75 101 ASN A C 1
ATOM 803 O O . ASN A 1 101 ? 24.387 -1.446 -16.157 1.00 86.75 101 ASN A O 1
ATOM 807 N N . GLN A 1 102 ? 23.998 -0.923 -18.301 1.00 85.38 102 GLN A N 1
ATOM 808 C CA . GLN A 1 102 ? 22.554 -0.784 -18.146 1.00 85.38 102 GLN A CA 1
ATOM 809 C C . GLN A 1 102 ? 21.861 -2.079 -17.691 1.00 85.38 102 GLN A C 1
ATOM 811 O O . GLN A 1 102 ? 20.960 -2.033 -16.859 1.00 85.38 102 GLN A O 1
ATOM 816 N N . SER A 1 103 ? 22.266 -3.242 -18.206 1.00 84.50 103 SER A N 1
ATOM 817 C CA . SER A 1 103 ? 21.631 -4.513 -17.833 1.00 84.50 103 SER A CA 1
ATOM 818 C C . SER A 1 103 ? 21.870 -4.828 -16.356 1.00 84.50 103 SER A C 1
ATOM 820 O O . SER A 1 103 ? 20.949 -5.239 -15.652 1.00 84.50 103 SER A O 1
ATOM 822 N N . LEU A 1 104 ? 23.081 -4.560 -15.857 1.00 87.44 104 LEU A N 1
ATOM 823 C CA . LEU A 1 104 ? 23.401 -4.723 -14.441 1.00 87.44 104 LEU A CA 1
ATOM 824 C C . LEU A 1 104 ? 22.625 -3.724 -13.567 1.00 87.44 104 LEU A C 1
ATOM 826 O O . LEU A 1 104 ? 22.161 -4.094 -12.491 1.00 87.44 104 LEU A O 1
ATOM 830 N N . ALA A 1 105 ? 22.416 -2.495 -14.047 1.00 89.69 105 ALA A N 1
ATOM 831 C CA . ALA A 1 105 ? 21.597 -1.506 -13.350 1.00 89.69 105 ALA A CA 1
ATOM 832 C C . ALA A 1 105 ? 20.135 -1.956 -13.220 1.00 89.69 105 ALA A C 1
ATOM 834 O O . ALA A 1 105 ? 19.560 -1.872 -12.139 1.00 89.69 105 ALA A O 1
ATOM 835 N N . LEU A 1 106 ? 19.544 -2.509 -14.284 1.00 88.81 106 LEU A N 1
ATOM 836 C CA . LEU A 1 106 ? 18.178 -3.045 -14.245 1.00 88.81 106 LEU A CA 1
ATOM 837 C C . LEU A 1 106 ? 18.057 -4.221 -13.264 1.00 88.81 106 LEU A C 1
ATOM 839 O O . LEU A 1 106 ? 17.098 -4.297 -12.498 1.00 88.81 106 LEU A O 1
ATOM 843 N N . ILE A 1 107 ? 19.048 -5.115 -13.234 1.00 89.75 107 ILE A N 1
ATOM 844 C CA . ILE A 1 107 ? 19.095 -6.214 -12.258 1.00 89.75 107 ILE A CA 1
ATOM 845 C C . ILE A 1 107 ? 19.176 -5.666 -10.828 1.00 89.75 107 ILE A C 1
ATOM 847 O O . ILE A 1 107 ? 18.429 -6.113 -9.959 1.00 89.75 107 ILE A O 1
ATOM 851 N N . SER A 1 108 ? 20.049 -4.686 -10.588 1.00 90.56 108 SER A N 1
ATOM 852 C CA . SER A 1 108 ? 20.204 -4.044 -9.279 1.00 90.56 108 SER A CA 1
ATOM 853 C C . SER A 1 108 ? 18.902 -3.366 -8.827 1.00 90.56 108 SER A C 1
ATOM 855 O O . SER A 1 108 ? 18.417 -3.639 -7.729 1.00 90.56 108 SER A O 1
ATOM 857 N N . LEU A 1 109 ? 18.245 -2.601 -9.705 1.00 91.81 109 LEU A N 1
ATOM 858 C CA . LEU A 1 109 ? 16.945 -1.988 -9.422 1.00 91.81 109 LEU A CA 1
ATOM 859 C C . LEU A 1 109 ? 15.865 -3.034 -9.105 1.00 91.81 109 LEU A C 1
ATOM 861 O O . LEU A 1 109 ? 15.078 -2.849 -8.177 1.00 91.81 109 LEU A O 1
ATOM 865 N N . ARG A 1 110 ? 15.834 -4.159 -9.832 1.00 91.62 110 ARG A N 1
ATOM 866 C CA . ARG A 1 110 ? 14.913 -5.265 -9.531 1.00 91.62 110 ARG A CA 1
ATOM 867 C C . ARG A 1 110 ? 15.107 -5.771 -8.109 1.00 91.62 110 ARG A C 1
ATOM 869 O O . ARG A 1 110 ? 14.124 -5.920 -7.389 1.00 91.62 110 ARG A O 1
ATOM 876 N N . ILE A 1 111 ? 16.353 -6.022 -7.710 1.00 90.81 111 ILE A N 1
ATOM 877 C CA . ILE A 1 111 ? 16.689 -6.511 -6.368 1.00 90.81 111 ILE A CA 1
ATOM 878 C C . ILE A 1 111 ? 16.200 -5.524 -5.303 1.00 90.81 111 ILE A C 1
ATOM 880 O O . ILE A 1 111 ? 15.567 -5.946 -4.334 1.00 90.81 111 ILE A O 1
ATOM 884 N N . GLU A 1 112 ? 16.420 -4.224 -5.502 1.00 91.56 112 GLU A N 1
ATOM 885 C CA . GLU A 1 112 ? 15.950 -3.194 -4.572 1.00 91.56 112 GLU A CA 1
ATOM 886 C C . GLU A 1 112 ? 14.417 -3.163 -4.467 1.00 91.56 112 GLU A C 1
ATOM 888 O O . GLU A 1 112 ? 13.874 -3.177 -3.360 1.00 91.56 112 GLU A O 1
ATOM 893 N N . ILE A 1 113 ? 13.691 -3.223 -5.591 1.00 92.88 113 ILE A N 1
ATOM 894 C CA . ILE A 1 113 ? 12.217 -3.278 -5.583 1.00 92.88 113 ILE A CA 1
ATOM 895 C C . ILE A 1 113 ? 11.726 -4.527 -4.838 1.00 92.88 113 ILE A C 1
ATOM 897 O O . ILE A 1 113 ? 10.820 -4.446 -4.005 1.00 92.88 113 ILE A O 1
ATOM 901 N N . GLU A 1 114 ? 12.327 -5.690 -5.097 1.00 93.75 114 GLU A N 1
ATOM 902 C CA . GLU A 1 114 ? 11.959 -6.941 -4.430 1.00 93.75 114 GLU A CA 1
ATOM 903 C C . GLU A 1 114 ? 12.210 -6.891 -2.926 1.00 93.75 114 GLU A C 1
ATOM 905 O O . GLU A 1 114 ? 11.362 -7.329 -2.143 1.00 93.75 114 GLU A O 1
ATOM 910 N N . LYS A 1 115 ? 13.346 -6.324 -2.515 1.00 91.88 115 LYS A N 1
ATOM 911 C CA . LYS A 1 115 ? 13.683 -6.112 -1.109 1.00 91.88 115 LYS A CA 1
ATOM 912 C C . LYS A 1 115 ? 12.640 -5.226 -0.434 1.00 91.88 115 LYS A C 1
ATOM 914 O O . LYS A 1 115 ? 12.114 -5.613 0.609 1.00 91.88 115 LYS A O 1
ATOM 919 N N . LYS A 1 116 ? 12.249 -4.111 -1.058 1.00 91.88 116 LYS A N 1
ATOM 920 C CA . LYS A 1 116 ? 11.204 -3.224 -0.522 1.00 91.88 116 LYS A CA 1
ATOM 921 C C . LYS A 1 116 ? 9.843 -3.901 -0.427 1.00 91.88 116 LYS A C 1
ATOM 923 O O . LYS A 1 116 ? 9.192 -3.805 0.608 1.00 91.88 116 LYS A O 1
ATOM 928 N N . LEU A 1 117 ? 9.427 -4.660 -1.439 1.00 93.88 117 LEU A N 1
ATOM 929 C CA . LEU A 1 117 ? 8.173 -5.422 -1.382 1.00 93.88 117 LEU A CA 1
ATOM 930 C C . LEU A 1 117 ? 8.179 -6.475 -0.264 1.00 93.88 117 LEU A C 1
ATOM 932 O O . LEU A 1 117 ? 7.157 -6.672 0.397 1.00 93.88 117 LEU A O 1
ATOM 936 N N . ARG A 1 118 ? 9.320 -7.131 -0.016 1.00 93.50 118 ARG A N 1
ATOM 937 C CA . ARG A 1 118 ? 9.472 -8.072 1.104 1.00 93.50 118 ARG A CA 1
ATOM 938 C C . ARG A 1 118 ? 9.455 -7.366 2.455 1.00 93.50 118 ARG A C 1
ATOM 940 O O . ARG A 1 118 ? 8.797 -7.859 3.364 1.00 93.50 118 ARG A O 1
ATOM 947 N N . GLU A 1 119 ? 10.110 -6.215 2.585 1.00 90.50 119 GLU A N 1
ATOM 948 C CA . GLU A 1 119 ? 10.059 -5.381 3.794 1.00 90.50 119 GLU A CA 1
ATOM 949 C C . GLU A 1 119 ? 8.612 -4.959 4.118 1.00 90.50 119 GLU A C 1
ATOM 951 O O . GLU A 1 119 ? 8.171 -5.119 5.258 1.00 90.50 119 GLU A O 1
ATOM 956 N N . ILE A 1 120 ? 7.835 -4.520 3.116 1.00 90.19 120 ILE A N 1
ATOM 957 C CA . ILE A 1 120 ? 6.397 -4.238 3.279 1.00 90.19 120 ILE A CA 1
ATOM 958 C C . ILE A 1 120 ? 5.663 -5.511 3.723 1.00 90.19 120 ILE A C 1
ATOM 960 O O . ILE A 1 120 ? 4.921 -5.491 4.700 1.00 90.19 120 ILE A O 1
ATOM 964 N N . ALA A 1 121 ? 5.881 -6.642 3.052 1.00 90.38 121 ALA A N 1
ATOM 965 C CA . ALA A 1 121 ? 5.211 -7.890 3.404 1.00 90.38 121 ALA A CA 1
ATOM 966 C C . ALA A 1 121 ? 5.481 -8.311 4.862 1.00 90.38 121 ALA A C 1
ATOM 968 O O . ALA A 1 121 ? 4.541 -8.616 5.595 1.00 90.38 121 ALA A O 1
ATOM 969 N N . HIS A 1 122 ? 6.736 -8.242 5.315 1.00 87.75 122 HIS A N 1
ATOM 970 C CA . HIS A 1 122 ? 7.106 -8.506 6.707 1.00 87.75 122 HIS A CA 1
ATOM 971 C C . HIS A 1 122 ? 6.422 -7.553 7.688 1.00 87.75 122 HIS A C 1
ATOM 973 O O . HIS A 1 122 ? 5.905 -7.995 8.713 1.00 87.75 122 HIS A O 1
ATOM 979 N N . LYS A 1 123 ? 6.369 -6.257 7.358 1.00 83.50 123 LYS A N 1
ATOM 980 C CA . LYS A 1 123 ? 5.692 -5.233 8.165 1.00 83.50 123 LYS A CA 1
ATOM 981 C C . LYS A 1 123 ? 4.212 -5.565 8.413 1.00 83.50 123 LYS A C 1
ATOM 983 O O . LYS A 1 123 ? 3.693 -5.241 9.485 1.00 83.50 123 LYS A O 1
ATOM 988 N N . TYR A 1 124 ? 3.556 -6.211 7.453 1.00 84.38 124 TYR A N 1
ATOM 989 C CA . TYR A 1 124 ? 2.146 -6.612 7.511 1.00 84.38 124 TYR A CA 1
ATOM 990 C C . TYR A 1 124 ? 1.938 -8.093 7.880 1.00 84.38 124 TYR A C 1
ATOM 992 O O . TYR A 1 124 ? 0.876 -8.647 7.605 1.00 84.38 124 TYR A O 1
ATOM 1000 N N . ASN A 1 125 ? 2.949 -8.740 8.483 1.00 82.25 125 ASN A N 1
ATOM 1001 C CA . ASN A 1 125 ? 2.958 -10.162 8.871 1.00 82.25 125 ASN A CA 1
ATOM 1002 C C . ASN A 1 125 ? 2.582 -11.129 7.733 1.00 82.25 125 ASN A C 1
ATOM 1004 O O . ASN A 1 125 ? 2.151 -12.258 7.951 1.00 82.25 125 ASN A O 1
ATOM 1008 N N . ILE A 1 126 ? 2.793 -10.719 6.485 1.00 85.31 126 ILE A N 1
ATOM 1009 C CA . ILE A 1 126 ? 2.660 -11.602 5.333 1.00 85.31 126 ILE A CA 1
ATOM 1010 C C . ILE A 1 126 ? 3.907 -12.490 5.316 1.00 85.31 126 ILE A C 1
ATOM 1012 O O . ILE A 1 126 ? 5.021 -11.998 5.497 1.00 85.31 126 ILE A O 1
ATOM 1016 N N . GLY A 1 127 ? 3.735 -13.796 5.084 1.00 80.31 127 GLY A N 1
ATOM 1017 C CA . GLY A 1 127 ? 4.816 -14.790 5.009 1.00 80.31 127 GLY A CA 1
ATOM 1018 C C . GLY A 1 127 ? 5.777 -14.568 3.832 1.00 80.31 127 GLY A C 1
ATOM 1019 O O . GLY A 1 127 ? 5.852 -15.395 2.927 1.00 80.31 127 GLY A O 1
ATOM 1020 N N . ALA A 1 128 ? 6.506 -13.451 3.830 1.00 75.62 128 ALA A N 1
ATOM 1021 C CA . ALA A 1 128 ? 7.237 -12.913 2.689 1.00 75.62 128 ALA A CA 1
ATOM 1022 C C . ALA A 1 128 ? 8.273 -13.893 2.129 1.00 75.62 128 ALA A C 1
ATOM 1024 O O . ALA A 1 128 ? 8.451 -13.970 0.918 1.00 75.62 128 ALA A O 1
ATOM 1025 N N . ASN A 1 129 ? 8.911 -14.692 2.985 1.00 77.19 129 ASN A N 1
ATOM 1026 C CA . ASN A 1 129 ? 9.916 -15.675 2.570 1.00 77.19 129 ASN A CA 1
ATOM 1027 C C . ASN A 1 129 ? 9.321 -16.878 1.822 1.00 77.19 129 ASN A C 1
ATOM 1029 O O . ASN A 1 129 ? 10.037 -17.552 1.087 1.00 77.19 129 ASN A O 1
ATOM 1033 N N . ASN A 1 130 ? 8.016 -17.121 1.963 1.00 81.50 130 ASN A N 1
ATOM 1034 C CA . ASN A 1 130 ? 7.343 -18.294 1.405 1.00 81.50 130 ASN A CA 1
ATOM 1035 C C . ASN A 1 130 ? 6.636 -17.996 0.075 1.00 81.50 130 ASN A C 1
ATOM 1037 O O . ASN A 1 130 ? 6.115 -18.909 -0.566 1.00 81.50 130 ASN A O 1
ATOM 1041 N N . PHE A 1 131 ? 6.593 -16.729 -0.344 1.00 87.81 131 PHE A N 1
ATOM 1042 C CA . PHE A 1 131 ? 5.847 -16.292 -1.518 1.00 87.81 131 PHE A CA 1
ATOM 1043 C C . PHE A 1 131 ? 6.752 -15.688 -2.595 1.00 87.81 131 PHE A C 1
ATOM 1045 O O . PHE A 1 131 ? 7.756 -15.024 -2.318 1.00 87.81 131 PHE A O 1
ATOM 1052 N N . SER A 1 132 ? 6.360 -15.900 -3.856 1.00 90.94 132 SER A N 1
ATOM 1053 C CA . SER A 1 132 ? 6.933 -15.180 -4.992 1.00 90.94 132 SER A CA 1
ATOM 1054 C C . SER A 1 132 ? 6.555 -13.699 -4.930 1.00 90.94 132 SER A C 1
ATOM 1056 O O . SER A 1 132 ? 5.531 -13.332 -4.353 1.00 90.94 132 SER A O 1
ATOM 1058 N N . ILE A 1 133 ? 7.341 -12.839 -5.577 1.00 92.31 133 ILE A N 1
ATOM 1059 C CA . ILE A 1 133 ? 7.081 -11.392 -5.601 1.00 92.31 133 ILE A CA 1
ATOM 1060 C C . ILE A 1 133 ? 5.715 -11.081 -6.222 1.00 92.31 133 ILE A C 1
ATOM 1062 O O . ILE A 1 133 ? 4.962 -10.276 -5.684 1.00 92.31 133 ILE A O 1
ATOM 1066 N N . SER A 1 134 ? 5.323 -11.786 -7.287 1.00 90.38 134 SER A N 1
ATOM 1067 C CA . SER A 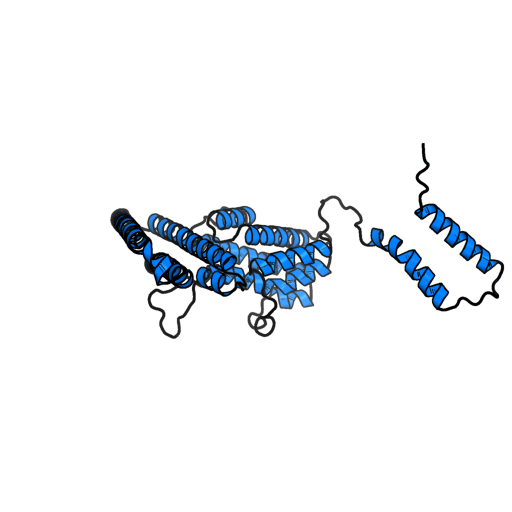1 134 ? 3.989 -11.635 -7.883 1.00 90.38 134 SER A CA 1
ATOM 1068 C C . SER A 1 134 ? 2.865 -11.994 -6.905 1.00 90.38 134 SER A C 1
ATOM 1070 O O . SER A 1 134 ? 1.818 -11.339 -6.909 1.00 90.38 134 SER A O 1
ATOM 1072 N N . LYS A 1 135 ? 3.069 -13.011 -6.053 1.00 91.25 135 LYS A N 1
ATOM 1073 C CA . LYS A 1 135 ? 2.109 -13.371 -5.003 1.00 91.25 135 LYS A CA 1
ATOM 1074 C C . LYS A 1 135 ? 2.102 -12.330 -3.885 1.00 91.25 135 LYS A C 1
ATOM 1076 O O . LYS A 1 135 ? 1.015 -11.946 -3.474 1.00 91.25 135 LYS A O 1
ATOM 1081 N N . ILE A 1 136 ? 3.264 -11.813 -3.475 1.00 94.25 136 ILE A N 1
ATOM 1082 C CA . ILE A 1 136 ? 3.370 -10.704 -2.512 1.00 94.25 136 ILE A CA 1
ATOM 1083 C C . ILE A 1 136 ? 2.594 -9.483 -3.011 1.00 94.25 136 ILE A C 1
ATOM 1085 O O . ILE A 1 136 ? 1.725 -9.010 -2.294 1.00 94.25 136 ILE A O 1
ATOM 1089 N N . ILE A 1 137 ? 2.817 -9.029 -4.249 1.00 93.81 137 ILE A N 1
ATOM 1090 C CA . ILE A 1 137 ? 2.085 -7.888 -4.829 1.00 93.81 137 ILE A CA 1
ATOM 1091 C C . ILE A 1 137 ? 0.576 -8.140 -4.814 1.00 93.81 137 ILE A C 1
ATOM 1093 O O . ILE A 1 137 ? -0.200 -7.245 -4.507 1.00 93.81 137 ILE A O 1
ATOM 1097 N N . THR A 1 138 ? 0.152 -9.367 -5.119 1.00 91.94 138 THR A N 1
ATOM 1098 C CA . THR A 1 138 ? -1.273 -9.722 -5.114 1.00 91.94 138 THR A CA 1
ATOM 1099 C C . THR A 1 138 ? -1.863 -9.651 -3.702 1.00 91.94 138 THR A C 1
ATOM 1101 O O . THR A 1 138 ? -2.896 -9.020 -3.531 1.00 91.94 138 THR A O 1
ATOM 1104 N N . ILE A 1 139 ? -1.181 -10.191 -2.686 1.00 91.69 139 ILE A N 1
ATOM 1105 C CA . ILE A 1 139 ? -1.632 -10.110 -1.284 1.00 91.69 139 ILE A CA 1
ATOM 1106 C C . ILE A 1 139 ? -1.627 -8.656 -0.786 1.00 91.69 139 ILE A C 1
ATOM 1108 O O . ILE A 1 139 ? -2.556 -8.228 -0.108 1.00 91.69 139 ILE A O 1
ATOM 1112 N N . LEU A 1 140 ? -0.598 -7.875 -1.127 1.00 91.56 140 LEU A N 1
ATOM 1113 C CA . LEU A 1 140 ? -0.533 -6.452 -0.782 1.00 91.56 140 LEU A CA 1
ATOM 1114 C C . LEU A 1 140 ? -1.676 -5.659 -1.429 1.00 91.56 140 LEU A C 1
ATOM 1116 O O . LEU A 1 140 ? -2.174 -4.714 -0.820 1.00 91.56 140 LEU A O 1
ATOM 1120 N N . SER A 1 141 ? -2.107 -6.067 -2.626 1.00 91.50 141 SER A N 1
ATOM 1121 C CA . SER A 1 141 ? -3.279 -5.503 -3.290 1.00 91.50 141 SER A CA 1
ATOM 1122 C C . SER A 1 141 ? -4.587 -5.895 -2.616 1.00 91.50 141 SER A C 1
ATOM 1124 O O . SER A 1 141 ? -5.424 -5.034 -2.376 1.00 91.50 141 SER A O 1
ATOM 1126 N N . GLU A 1 142 ? -4.744 -7.174 -2.268 1.00 89.75 142 GLU A N 1
ATOM 1127 C CA . GLU A 1 142 ? -5.907 -7.687 -1.528 1.00 89.75 142 GLU A CA 1
ATOM 1128 C C . GLU A 1 142 ? -6.076 -6.975 -0.176 1.00 89.75 142 GLU A C 1
ATOM 1130 O O . GLU A 1 142 ? -7.196 -6.764 0.274 1.00 89.75 142 GLU A O 1
ATOM 1135 N N . LYS A 1 143 ? -4.966 -6.564 0.449 1.00 87.38 143 LYS A N 1
ATOM 1136 C CA . LYS A 1 143 ? -4.932 -5.805 1.708 1.00 87.38 143 LYS A CA 1
ATOM 1137 C C . LYS A 1 143 ? -5.003 -4.282 1.543 1.00 87.38 143 LYS A C 1
ATOM 1139 O O . LYS A 1 143 ? -4.834 -3.574 2.534 1.00 87.38 143 LYS A O 1
ATOM 1144 N N . ASN A 1 144 ? -5.200 -3.779 0.321 1.00 86.12 144 ASN A N 1
ATOM 1145 C CA . ASN A 1 144 ? -5.248 -2.350 -0.020 1.00 86.12 144 ASN A CA 1
ATOM 1146 C C . ASN A 1 144 ? -3.998 -1.534 0.381 1.00 86.12 144 ASN A C 1
ATOM 1148 O O . ASN A 1 144 ? -4.042 -0.309 0.450 1.00 86.12 144 ASN A O 1
ATOM 1152 N N . ILE A 1 145 ? -2.856 -2.198 0.595 1.00 88.38 145 ILE A N 1
ATOM 1153 C CA . ILE A 1 145 ? -1.557 -1.542 0.835 1.00 88.38 145 ILE A CA 1
ATOM 1154 C C . ILE A 1 145 ? -0.996 -1.017 -0.494 1.00 88.38 145 ILE A C 1
ATOM 1156 O O . ILE A 1 145 ? -0.411 0.068 -0.574 1.00 88.38 145 ILE A O 1
ATOM 1160 N N . LEU A 1 146 ? -1.185 -1.809 -1.551 1.00 87.69 146 LEU A N 1
ATOM 1161 C CA . LEU A 1 146 ? -1.016 -1.391 -2.935 1.00 87.69 146 LEU A CA 1
ATOM 1162 C C . LEU A 1 146 ? -2.400 -1.299 -3.576 1.00 87.69 146 LEU A C 1
ATOM 1164 O O . LEU A 1 146 ? -3.201 -2.224 -3.489 1.00 87.69 146 LEU A O 1
ATOM 1168 N N . SER A 1 147 ? -2.682 -0.216 -4.278 1.00 83.12 147 SER A N 1
ATOM 1169 C CA . SER A 1 147 ? -3.838 -0.141 -5.159 1.00 83.12 147 SER A CA 1
ATOM 1170 C C . SER A 1 147 ? -3.730 -1.186 -6.275 1.00 83.12 147 SER A C 1
ATOM 1172 O O . SER A 1 147 ? -2.653 -1.701 -6.608 1.00 83.12 147 SER A O 1
ATOM 1174 N N . ILE A 1 148 ? -4.869 -1.499 -6.887 1.00 80.56 148 ILE A N 1
ATOM 1175 C CA . ILE A 1 148 ? -4.950 -2.424 -8.025 1.00 80.56 148 ILE A CA 1
ATOM 1176 C C . ILE A 1 148 ? -4.068 -1.920 -9.178 1.00 80.56 148 ILE A C 1
ATOM 1178 O O . ILE A 1 148 ? -3.395 -2.701 -9.852 1.00 80.56 148 ILE A O 1
ATOM 1182 N N . GLN A 1 149 ? -4.046 -0.604 -9.381 1.00 78.56 149 GLN A N 1
ATOM 1183 C CA . GLN A 1 149 ? -3.283 0.055 -10.428 1.00 78.56 149 GLN A CA 1
ATOM 1184 C C . GLN A 1 149 ? -1.783 0.080 -10.103 1.00 78.56 149 GLN A C 1
ATOM 1186 O O . GLN A 1 149 ? -0.995 -0.311 -10.961 1.00 78.56 149 GLN A O 1
ATOM 1191 N N . GLU A 1 150 ? -1.382 0.411 -8.866 1.00 82.62 150 GLU A N 1
ATOM 1192 C CA . GLU A 1 150 ? 0.018 0.271 -8.417 1.00 82.62 150 GLU A CA 1
ATOM 1193 C C . GLU A 1 150 ? 0.516 -1.164 -8.640 1.00 82.62 150 GLU A C 1
ATOM 1195 O O . GLU A 1 150 ? 1.592 -1.392 -9.187 1.00 82.62 150 GLU A O 1
ATOM 1200 N N . SER A 1 151 ? -0.306 -2.149 -8.276 1.00 87.38 151 SER A N 1
ATOM 1201 C CA . SER A 1 151 ? 0.014 -3.571 -8.419 1.00 87.38 151 SER A CA 1
ATOM 1202 C C . SER A 1 151 ? 0.178 -4.003 -9.872 1.00 87.38 151 SER A C 1
ATOM 1204 O O . SER A 1 151 ? 1.019 -4.853 -10.172 1.00 87.38 151 SER A O 1
ATOM 1206 N N . ARG A 1 152 ? -0.621 -3.441 -10.783 1.00 85.38 152 ARG A N 1
ATOM 1207 C CA . ARG A 1 152 ? -0.503 -3.687 -12.220 1.00 85.38 152 ARG A CA 1
ATOM 1208 C C . ARG A 1 152 ? 0.799 -3.105 -12.765 1.00 85.38 152 ARG A C 1
ATOM 1210 O O . ARG A 1 152 ? 1.579 -3.853 -13.349 1.00 85.38 152 ARG A O 1
ATOM 1217 N N . VAL A 1 153 ? 1.049 -1.821 -12.508 1.00 84.50 153 VAL A N 1
ATOM 1218 C CA . VAL A 1 153 ? 2.258 -1.114 -12.956 1.00 84.50 153 VAL A CA 1
ATOM 1219 C C . VAL A 1 153 ? 3.515 -1.815 -12.435 1.00 84.50 153 VAL A C 1
ATOM 1221 O O . VAL A 1 153 ? 4.425 -2.111 -13.204 1.00 84.50 153 VAL A O 1
ATOM 1224 N N . LEU A 1 154 ? 3.546 -2.197 -11.154 1.00 88.50 154 LEU A N 1
ATOM 1225 C CA . LEU A 1 154 ? 4.673 -2.931 -10.568 1.00 88.50 154 LEU A CA 1
ATOM 1226 C C . LEU A 1 154 ? 4.903 -4.296 -11.231 1.00 88.50 154 LEU A C 1
ATOM 1228 O O . LEU A 1 154 ? 6.050 -4.685 -11.441 1.00 88.50 154 LEU A O 1
ATOM 1232 N N . LYS A 1 155 ? 3.840 -5.033 -11.579 1.00 88.56 155 LYS A N 1
ATOM 1233 C CA . LYS A 1 155 ? 3.963 -6.312 -12.300 1.00 88.56 155 LYS A CA 1
ATOM 1234 C C . LYS A 1 155 ? 4.523 -6.115 -13.711 1.00 88.56 155 LYS A C 1
ATOM 1236 O O . LYS A 1 155 ? 5.357 -6.914 -14.131 1.00 88.56 155 LYS A O 1
ATOM 1241 N N . GLU A 1 156 ? 4.102 -5.066 -14.413 1.00 83.31 156 GLU A N 1
ATOM 1242 C CA . GLU A 1 156 ? 4.598 -4.723 -15.754 1.00 83.31 156 GLU A CA 1
ATOM 1243 C C . GLU A 1 156 ? 6.081 -4.292 -15.719 1.00 83.31 156 GLU A C 1
ATOM 1245 O O . GLU A 1 156 ? 6.896 -4.776 -16.513 1.00 83.31 156 GLU A O 1
ATOM 1250 N N . ILE A 1 157 ? 6.477 -3.485 -14.730 1.00 85.69 157 ILE A N 1
ATOM 1251 C CA . ILE A 1 157 ? 7.880 -3.094 -14.509 1.00 85.69 157 ILE A CA 1
ATOM 1252 C C . ILE A 1 157 ? 8.739 -4.316 -14.170 1.00 85.69 157 ILE A C 1
ATOM 1254 O O . ILE A 1 157 ? 9.771 -4.545 -14.803 1.00 85.69 157 ILE A O 1
ATOM 1258 N N . LEU A 1 158 ? 8.309 -5.147 -13.215 1.00 88.38 158 LEU A N 1
ATOM 1259 C CA . LEU A 1 158 ? 9.058 -6.341 -12.814 1.00 88.38 158 LEU A CA 1
ATOM 1260 C C . LEU A 1 158 ? 9.193 -7.358 -13.944 1.00 88.38 158 LEU A C 1
ATOM 1262 O O . LEU A 1 158 ? 10.227 -8.015 -14.037 1.00 88.38 158 LEU A O 1
ATOM 1266 N N . TYR A 1 159 ? 8.185 -7.481 -14.810 1.00 83.19 159 TYR A N 1
ATOM 1267 C CA . TYR A 1 159 ? 8.289 -8.305 -16.008 1.00 83.19 159 TYR A CA 1
ATOM 1268 C C . TYR A 1 159 ? 9.439 -7.829 -16.903 1.00 83.19 159 TYR A C 1
ATOM 1270 O O . TYR A 1 159 ? 10.283 -8.634 -17.293 1.00 83.19 159 TYR A O 1
ATOM 1278 N N . THR A 1 160 ? 9.524 -6.522 -17.157 1.00 77.56 160 THR A N 1
ATOM 1279 C CA . THR A 1 160 ? 10.584 -5.922 -17.983 1.00 77.56 160 THR A CA 1
ATOM 1280 C C . THR A 1 160 ? 11.966 -6.100 -17.355 1.00 77.56 160 THR A C 1
ATOM 1282 O O . THR A 1 160 ? 12.912 -6.531 -18.016 1.00 77.56 160 THR A O 1
ATOM 1285 N N . LEU A 1 161 ? 12.073 -5.863 -16.048 1.00 83.88 161 LEU A N 1
ATOM 1286 C CA . LEU A 1 161 ? 13.300 -6.086 -15.284 1.00 83.88 161 LEU A CA 1
ATOM 1287 C C . LEU A 1 161 ? 13.735 -7.564 -15.275 1.00 83.88 161 LEU A C 1
ATOM 1289 O O . LEU A 1 161 ? 14.929 -7.878 -15.273 1.00 83.88 161 LEU A O 1
ATOM 1293 N N . ASN A 1 162 ? 12.774 -8.491 -15.294 1.00 83.19 162 ASN A N 1
ATOM 1294 C CA . ASN A 1 162 ? 13.053 -9.920 -15.372 1.00 83.19 162 ASN A CA 1
ATOM 1295 C C . ASN A 1 162 ? 13.645 -10.319 -16.734 1.00 83.19 162 ASN A C 1
ATOM 1297 O O . ASN A 1 162 ? 14.549 -11.150 -16.777 1.00 83.19 162 ASN A O 1
ATOM 1301 N N . GLN A 1 163 ? 13.208 -9.697 -17.835 1.00 76.62 163 GLN A N 1
ATOM 1302 C CA . GLN A 1 163 ? 13.800 -9.937 -19.160 1.00 76.62 163 GLN A CA 1
ATOM 1303 C C . GLN A 1 163 ? 15.277 -9.525 -19.204 1.00 76.62 163 GLN A C 1
ATOM 1305 O O . GLN A 1 163 ? 16.118 -10.299 -19.665 1.00 76.62 163 GLN A O 1
ATOM 1310 N N . ALA A 1 164 ? 15.608 -8.361 -18.633 1.00 71.88 164 ALA A N 1
ATOM 1311 C CA . ALA A 1 164 ? 16.991 -7.896 -18.523 1.00 71.88 164 ALA A CA 1
ATOM 1312 C C . ALA A 1 164 ? 17.873 -8.875 -17.721 1.00 71.88 164 ALA A C 1
ATOM 1314 O O . ALA A 1 164 ? 19.020 -9.124 -18.086 1.00 71.88 164 ALA A O 1
ATOM 1315 N N . SER A 1 165 ? 17.315 -9.497 -16.675 1.00 69.06 165 SER A N 1
ATOM 1316 C CA . SER A 1 165 ? 18.010 -10.495 -15.844 1.00 69.06 165 SER A CA 1
ATOM 1317 C C . SER A 1 165 ? 18.333 -11.797 -16.593 1.00 69.06 165 SER A C 1
ATOM 1319 O O . SER A 1 165 ? 19.290 -12.485 -16.246 1.00 69.06 165 SER A O 1
ATOM 1321 N N . HIS A 1 166 ? 17.561 -12.135 -17.628 1.00 69.56 166 HIS A N 1
ATOM 1322 C CA . HIS A 1 166 ? 17.768 -13.324 -18.460 1.00 69.56 166 HIS A CA 1
ATOM 1323 C C . HIS A 1 166 ? 18.596 -13.054 -19.726 1.00 69.56 166 HIS A C 1
ATOM 1325 O O . HIS A 1 166 ? 18.748 -13.952 -20.552 1.00 69.56 166 HIS A O 1
ATOM 1331 N N . GLY A 1 167 ? 19.144 -11.841 -19.881 1.00 63.28 167 GLY A N 1
ATOM 1332 C CA . GLY A 1 167 ? 19.941 -11.463 -21.051 1.00 63.28 167 GLY A CA 1
ATOM 1333 C C . GLY A 1 167 ? 19.133 -11.418 -22.350 1.00 63.28 167 GLY A C 1
ATOM 1334 O O . GLY A 1 167 ? 19.706 -11.526 -23.432 1.00 63.28 167 GLY A O 1
ATOM 1335 N N . VAL A 1 168 ? 17.806 -11.297 -22.250 1.00 71.31 168 VAL A N 1
ATOM 1336 C CA . VAL A 1 168 ? 16.922 -11.135 -23.407 1.00 71.31 168 VAL A CA 1
ATOM 1337 C C . VAL A 1 168 ? 17.124 -9.734 -23.978 1.00 71.31 168 VAL A C 1
ATOM 1339 O O . VAL A 1 168 ? 17.254 -8.774 -23.219 1.00 71.31 168 VAL A O 1
ATOM 1342 N N . GLU A 1 169 ? 17.144 -9.605 -25.308 1.00 65.00 169 GLU A N 1
ATOM 1343 C CA . GLU A 1 169 ? 17.183 -8.295 -25.962 1.00 65.00 169 GLU A CA 1
ATOM 1344 C C . GLU A 1 169 ? 15.993 -7.443 -25.502 1.00 65.00 169 GLU A C 1
ATOM 1346 O O . GLU A 1 169 ? 14.831 -7.797 -25.709 1.00 65.00 169 GLU A O 1
ATOM 1351 N N . TYR A 1 170 ? 16.293 -6.309 -24.873 1.00 68.38 170 TYR A N 1
ATOM 1352 C CA . TYR A 1 170 ? 15.314 -5.322 -24.438 1.00 68.38 170 TYR A CA 1
ATOM 1353 C C . TYR A 1 170 ? 15.568 -3.991 -25.149 1.00 68.38 170 TYR A C 1
ATOM 1355 O O . TYR A 1 170 ? 16.684 -3.689 -25.575 1.00 68.38 170 TYR A O 1
ATOM 1363 N N . ASP A 1 171 ? 14.524 -3.175 -25.291 1.00 71.81 171 ASP A N 1
ATOM 1364 C CA . ASP A 1 171 ? 14.674 -1.830 -25.840 1.00 71.81 171 ASP A CA 1
ATOM 1365 C C . ASP A 1 171 ? 15.474 -0.959 -24.859 1.00 71.81 171 ASP A C 1
ATOM 1367 O O . ASP A 1 171 ? 15.055 -0.708 -23.729 1.00 71.81 171 ASP A O 1
ATOM 1371 N N . VAL A 1 172 ? 16.645 -0.491 -25.300 1.00 75.06 172 VAL A N 1
ATOM 1372 C CA . VAL A 1 172 ? 17.570 0.331 -24.499 1.00 75.06 172 VAL A CA 1
ATOM 1373 C C . VAL A 1 172 ? 16.862 1.549 -23.907 1.00 75.06 172 VAL A C 1
ATOM 1375 O O . VAL A 1 172 ? 17.136 1.930 -22.774 1.00 75.06 172 VAL A O 1
ATOM 1378 N N . ARG A 1 173 ? 15.912 2.137 -24.639 1.00 73.88 173 ARG A N 1
ATOM 1379 C CA . ARG A 1 173 ? 15.176 3.328 -24.202 1.00 73.88 173 ARG A CA 1
ATOM 1380 C C . ARG A 1 173 ? 14.195 3.008 -23.072 1.00 73.88 173 ARG A C 1
ATOM 1382 O O . ARG A 1 173 ? 14.181 3.725 -22.078 1.00 73.88 173 ARG A O 1
ATOM 1389 N N . THR A 1 174 ? 13.475 1.891 -23.169 1.00 73.81 174 THR A N 1
ATOM 1390 C CA . THR A 1 174 ? 12.682 1.319 -22.068 1.00 73.81 174 THR A CA 1
ATOM 1391 C C . THR A 1 174 ? 13.536 1.103 -20.818 1.00 73.81 174 THR A C 1
ATOM 1393 O O . THR A 1 174 ? 13.148 1.500 -19.724 1.00 73.81 174 THR A O 1
ATOM 1396 N N . GLY A 1 175 ? 14.730 0.521 -20.971 1.00 78.50 175 GLY A N 1
ATOM 1397 C CA . GLY A 1 175 ? 15.654 0.327 -19.852 1.00 78.50 175 GLY A CA 1
ATOM 1398 C C . GLY A 1 175 ? 16.102 1.647 -19.215 1.00 78.50 175 GLY A C 1
ATOM 1399 O O . GLY A 1 175 ? 16.164 1.752 -17.995 1.00 78.50 175 GLY A O 1
ATOM 1400 N N . SER A 1 176 ? 16.396 2.668 -20.024 1.00 80.56 176 SER A N 1
ATOM 1401 C CA . SER A 1 176 ? 16.811 3.988 -19.532 1.00 80.56 176 SER A CA 1
ATOM 1402 C C . SER A 1 176 ? 15.688 4.666 -18.758 1.00 80.56 176 SER A C 1
ATOM 1404 O O . SER A 1 176 ? 15.930 5.171 -17.667 1.00 80.56 176 SER A O 1
ATOM 1406 N N . TRP A 1 177 ? 14.463 4.601 -19.278 1.00 83.06 177 TRP A N 1
ATOM 1407 C CA . TRP A 1 177 ? 13.281 5.128 -18.607 1.00 83.06 177 TRP A CA 1
ATOM 1408 C C . TRP A 1 177 ? 13.017 4.421 -17.268 1.00 83.06 177 TRP A C 1
ATOM 1410 O O . TRP A 1 177 ? 12.827 5.090 -16.259 1.00 83.06 177 TRP A O 1
ATOM 1420 N N . ILE A 1 178 ? 13.098 3.083 -17.210 1.00 83.69 178 ILE A N 1
ATOM 1421 C CA . ILE A 1 178 ? 12.929 2.330 -15.950 1.00 83.69 178 ILE A CA 1
ATOM 1422 C C . ILE A 1 178 ? 13.966 2.753 -14.894 1.00 83.69 178 ILE A C 1
ATOM 1424 O O . ILE A 1 178 ? 13.632 2.869 -13.715 1.00 83.69 178 ILE A O 1
ATOM 1428 N N . ILE A 1 179 ? 15.215 2.988 -15.305 1.00 86.69 179 ILE A N 1
ATOM 1429 C CA . ILE A 1 179 ? 16.275 3.474 -14.409 1.00 86.69 179 ILE A CA 1
ATOM 1430 C C . ILE A 1 179 ? 15.961 4.889 -13.911 1.00 86.69 179 ILE A C 1
ATOM 1432 O O . ILE A 1 179 ? 16.138 5.159 -12.725 1.00 86.69 179 ILE A O 1
ATOM 1436 N N . GLU A 1 180 ? 15.469 5.768 -14.786 1.00 84.00 180 GLU A N 1
ATOM 1437 C CA . GLU A 1 180 ? 15.100 7.148 -14.451 1.00 84.00 180 GLU A CA 1
ATOM 1438 C C . GLU A 1 180 ? 13.986 7.209 -13.396 1.00 84.00 180 GLU A C 1
ATOM 1440 O O . GLU A 1 180 ? 14.088 7.966 -12.432 1.00 84.00 180 GLU A O 1
ATOM 1445 N N . ILE A 1 181 ? 12.957 6.369 -13.525 1.00 84.06 181 ILE A N 1
ATOM 1446 C CA . ILE A 1 181 ? 11.821 6.342 -12.587 1.00 84.06 181 ILE A CA 1
ATOM 1447 C C . ILE A 1 181 ? 12.077 5.489 -11.333 1.00 84.06 181 ILE A C 1
ATOM 1449 O O . ILE A 1 181 ? 11.323 5.566 -10.361 1.00 84.06 181 ILE A O 1
ATOM 1453 N N . GLY A 1 182 ? 13.127 4.660 -11.347 1.00 87.19 182 GLY A N 1
ATOM 1454 C CA . GLY A 1 182 ? 13.475 3.714 -10.286 1.00 87.19 182 GLY A CA 1
ATOM 1455 C C . GLY A 1 182 ? 13.508 4.322 -8.876 1.00 87.19 182 GLY A C 1
ATOM 1456 O O . GLY A 1 182 ? 12.876 3.759 -7.977 1.00 87.19 182 GLY A O 1
ATOM 1457 N N . PRO A 1 183 ? 14.171 5.476 -8.657 1.00 88.56 183 PRO A N 1
ATOM 1458 C CA . PRO A 1 183 ? 14.214 6.125 -7.346 1.00 88.56 183 PRO A CA 1
ATOM 1459 C C . PRO A 1 183 ? 12.830 6.500 -6.805 1.00 88.56 183 PRO A C 1
ATOM 1461 O O . PRO A 1 183 ? 12.552 6.295 -5.624 1.00 88.56 183 PRO A O 1
ATOM 1464 N N . GLU A 1 184 ? 11.930 6.995 -7.658 1.00 84.75 184 GLU A N 1
ATOM 1465 C CA . GLU A 1 184 ? 10.580 7.384 -7.235 1.00 84.75 184 GLU A CA 1
ATOM 1466 C C . GLU A 1 184 ? 9.722 6.167 -6.871 1.00 84.75 184 GLU A C 1
ATOM 1468 O O . GLU A 1 184 ? 9.031 6.192 -5.850 1.00 84.75 184 GLU A O 1
ATOM 1473 N N . ILE A 1 185 ? 9.860 5.058 -7.608 1.00 88.12 185 ILE A N 1
ATOM 1474 C CA . ILE A 1 185 ? 9.228 3.783 -7.240 1.00 88.12 185 ILE A CA 1
ATOM 1475 C C . ILE A 1 185 ? 9.715 3.332 -5.860 1.00 88.12 185 ILE A C 1
ATOM 1477 O O . ILE A 1 185 ? 8.907 3.001 -4.990 1.00 88.12 185 ILE A O 1
ATOM 1481 N N . LEU A 1 186 ? 11.034 3.325 -5.637 1.00 89.12 186 LEU A N 1
ATOM 1482 C CA . LEU A 1 186 ? 11.622 2.872 -4.375 1.00 89.12 186 LEU A CA 1
ATOM 1483 C C . LEU A 1 186 ? 11.213 3.757 -3.202 1.00 89.12 186 LEU A C 1
ATOM 1485 O O . LEU A 1 186 ? 10.913 3.244 -2.123 1.00 89.12 186 LEU A O 1
ATOM 1489 N N . LYS A 1 187 ? 11.125 5.066 -3.410 1.00 84.25 187 LYS A N 1
ATOM 1490 C CA . LYS A 1 187 ? 10.632 6.030 -2.426 1.00 84.25 187 LYS A CA 1
ATOM 1491 C C . LYS A 1 187 ? 9.147 5.845 -2.127 1.00 84.25 187 LYS A C 1
ATOM 1493 O O . LYS A 1 187 ? 8.759 5.866 -0.955 1.00 84.25 187 LYS A O 1
ATOM 1498 N N . SER A 1 188 ? 8.321 5.625 -3.151 1.00 84.31 188 SER A N 1
ATOM 1499 C CA . SER A 1 188 ? 6.893 5.339 -2.987 1.00 84.31 188 SER A CA 1
ATOM 1500 C C . SER A 1 188 ? 6.686 4.065 -2.162 1.00 84.31 188 SER A C 1
ATOM 1502 O O . SER A 1 188 ? 6.012 4.097 -1.128 1.00 84.31 188 SER A O 1
ATOM 1504 N N . LEU A 1 189 ? 7.382 2.976 -2.506 1.00 88.69 189 LEU A N 1
ATOM 1505 C CA . LEU A 1 189 ? 7.370 1.731 -1.732 1.00 88.69 189 LEU A CA 1
ATOM 1506 C C . LEU A 1 189 ? 7.905 1.931 -0.305 1.00 88.69 189 LEU A C 1
ATOM 1508 O O . LEU A 1 189 ? 7.280 1.491 0.660 1.00 88.69 189 LEU A O 1
ATOM 1512 N N . SER A 1 190 ? 9.018 2.649 -0.143 1.00 85.56 190 SER A N 1
ATOM 1513 C CA . SER A 1 190 ? 9.626 2.917 1.168 1.00 85.56 190 SER A CA 1
ATOM 1514 C C . SER A 1 190 ? 8.725 3.749 2.077 1.00 85.56 190 SER A C 1
ATOM 1516 O O . SER A 1 190 ? 8.726 3.558 3.295 1.00 85.56 190 SER A O 1
ATOM 1518 N N . SER A 1 191 ? 7.891 4.624 1.512 1.00 80.56 191 SER A N 1
ATOM 1519 C CA . SER A 1 191 ? 6.912 5.389 2.285 1.00 80.56 191 SER A CA 1
ATOM 1520 C C . SER A 1 191 ? 5.897 4.488 2.999 1.00 80.56 191 SER A C 1
ATOM 1522 O O . SER A 1 191 ? 5.546 4.767 4.146 1.00 80.56 191 SER A O 1
ATOM 1524 N N . LYS A 1 192 ? 5.523 3.361 2.377 1.00 82.62 192 LYS A N 1
ATOM 1525 C CA . LYS A 1 192 ? 4.626 2.342 2.942 1.00 82.62 192 LYS A CA 1
ATOM 1526 C C . LYS A 1 192 ? 5.324 1.478 4.001 1.00 82.62 192 LYS A C 1
ATOM 1528 O O . LYS A 1 192 ? 4.653 0.822 4.795 1.00 82.62 192 LYS A O 1
ATOM 1533 N N . ILE A 1 193 ? 6.659 1.507 4.076 1.00 76.75 193 ILE A N 1
ATOM 1534 C CA . ILE A 1 193 ? 7.460 0.822 5.107 1.00 76.75 193 ILE A CA 1
ATOM 1535 C C . ILE A 1 193 ? 7.616 1.718 6.340 1.00 76.75 193 ILE A C 1
ATOM 1537 O O . ILE A 1 193 ? 7.223 1.329 7.438 1.00 76.75 193 ILE A O 1
ATOM 1541 N N . ILE A 1 194 ? 8.141 2.930 6.156 1.00 60.88 194 ILE A N 1
ATOM 1542 C CA . ILE A 1 194 ? 8.674 3.767 7.244 1.00 60.88 194 ILE A CA 1
ATOM 1543 C C . ILE A 1 194 ? 7.573 4.517 8.010 1.00 60.88 194 ILE A C 1
ATOM 1545 O O . ILE A 1 194 ? 7.688 4.714 9.216 1.00 60.88 194 ILE A O 1
ATOM 1549 N N . LYS A 1 195 ? 6.494 4.936 7.340 1.00 61.38 195 LYS A N 1
ATOM 1550 C CA . LYS A 1 195 ? 5.536 5.899 7.905 1.00 61.38 195 LYS A CA 1
ATOM 1551 C C . LYS A 1 195 ? 4.339 5.215 8.564 1.00 61.38 195 LYS A C 1
ATOM 1553 O O . LYS A 1 195 ? 3.254 5.186 7.995 1.00 61.38 195 LYS A O 1
ATOM 1558 N N . ARG A 1 196 ? 4.581 4.628 9.736 1.00 57.88 196 ARG A N 1
ATOM 1559 C CA . ARG A 1 196 ? 3.565 4.270 10.740 1.00 57.88 196 ARG A CA 1
ATOM 1560 C C . ARG A 1 196 ? 3.394 5.501 11.626 1.00 57.88 196 ARG A C 1
ATOM 1562 O O . ARG A 1 196 ? 4.394 5.967 12.165 1.00 57.88 196 ARG A O 1
ATOM 1569 N N . GLY A 1 197 ? 2.228 6.128 11.643 1.00 53.47 197 GLY A N 1
ATOM 1570 C CA . GLY A 1 197 ? 2.085 7.437 12.286 1.00 53.47 197 GLY A CA 1
ATOM 1571 C C . GLY A 1 197 ? 2.215 7.326 13.809 1.00 53.47 197 GLY A C 1
ATOM 1572 O O . GLY A 1 197 ? 2.145 6.236 14.369 1.00 53.47 197 GLY A O 1
ATOM 1573 N N . TYR A 1 198 ? 2.359 8.462 14.489 1.00 55.97 198 TYR A N 1
ATOM 1574 C CA . TYR A 1 198 ? 2.311 8.533 15.952 1.00 55.97 198 TYR A CA 1
ATOM 1575 C C . TYR A 1 198 ? 1.066 9.301 16.395 1.00 55.97 198 TYR A C 1
ATOM 1577 O O . TYR A 1 198 ? 0.706 10.302 15.775 1.00 55.97 198 TYR A O 1
ATOM 1585 N N . ILE A 1 199 ? 0.423 8.873 17.488 1.00 51.72 199 ILE A N 1
ATOM 1586 C CA . ILE A 1 199 ? -0.638 9.676 18.130 1.00 51.72 199 ILE A CA 1
ATOM 1587 C C . ILE A 1 199 ? -0.049 10.968 18.713 1.00 51.72 199 ILE A C 1
ATOM 1589 O O . ILE A 1 199 ? -0.674 12.023 18.644 1.00 51.72 199 ILE A O 1
ATOM 1593 N N . PHE A 1 200 ? 1.165 10.884 19.263 1.00 53.81 200 PHE A N 1
ATOM 1594 C CA . PHE A 1 200 ? 1.896 12.004 19.854 1.00 53.81 200 PHE A CA 1
ATOM 1595 C C . PHE A 1 200 ? 3.245 12.167 19.149 1.00 53.81 200 PHE A C 1
ATOM 1597 O O . PHE A 1 200 ? 4.266 11.733 19.683 1.00 53.81 200 PHE A O 1
ATOM 1604 N N . PRO A 1 201 ? 3.277 12.737 17.935 1.00 53.25 201 PRO A N 1
ATOM 1605 C CA . PRO A 1 201 ? 4.545 13.070 17.312 1.00 53.25 201 PRO A CA 1
ATOM 1606 C C . PRO A 1 201 ? 5.221 14.156 18.158 1.00 53.25 201 PRO A C 1
ATOM 1608 O O . PRO A 1 201 ? 4.612 15.186 18.455 1.00 53.25 201 PRO A O 1
ATOM 1611 N N . SER A 1 202 ? 6.473 13.946 18.556 1.00 51.38 202 SER A N 1
ATOM 1612 C CA . SER A 1 202 ? 7.319 15.065 18.970 1.00 51.38 202 SER A CA 1
ATOM 1613 C C . SER A 1 202 ? 7.566 15.984 17.755 1.00 51.38 202 SER A C 1
ATOM 1615 O O . SER A 1 202 ? 7.377 15.557 16.613 1.00 51.38 202 SER A O 1
ATOM 1617 N N . GLU A 1 203 ? 7.919 17.262 17.954 1.00 50.31 203 GLU A N 1
ATOM 1618 C CA . GLU A 1 203 ? 8.109 18.232 16.846 1.00 50.31 203 GLU A CA 1
ATOM 1619 C C . GLU A 1 203 ? 9.101 17.740 15.771 1.00 50.31 203 GLU A C 1
ATOM 1621 O O . GLU A 1 203 ? 8.971 18.067 14.595 1.00 50.31 203 GLU A O 1
ATOM 1626 N N . ASP A 1 204 ? 10.044 16.890 16.162 1.00 47.66 204 ASP A N 1
ATOM 1627 C CA . ASP A 1 204 ? 11.055 16.214 15.350 1.00 47.66 204 ASP A CA 1
ATOM 1628 C C . ASP A 1 204 ? 10.596 14.870 14.730 1.00 47.66 204 ASP A C 1
ATOM 1630 O O . ASP A 1 204 ? 11.313 14.296 13.911 1.00 47.66 204 ASP A O 1
ATOM 1634 N N . GLN A 1 205 ? 9.397 14.373 15.066 1.00 54.12 205 GLN A N 1
ATOM 1635 C CA . GLN A 1 205 ? 8.822 13.091 14.619 1.00 54.12 205 GLN A CA 1
ATOM 1636 C C . GLN A 1 205 ? 7.455 13.236 13.932 1.00 54.12 205 GLN A C 1
ATOM 1638 O O . GLN A 1 205 ? 6.659 12.294 13.938 1.00 54.12 205 GLN A O 1
ATOM 1643 N N . GLN A 1 206 ? 7.165 14.382 13.303 1.00 55.41 206 GLN A N 1
ATOM 1644 C CA . GLN A 1 206 ? 5.992 14.554 12.431 1.00 55.41 206 GLN A CA 1
ATOM 1645 C C . GLN A 1 206 ? 6.110 13.691 11.159 1.00 55.41 206 GLN A C 1
ATOM 1647 O O . GLN A 1 206 ? 6.274 14.170 10.038 1.00 55.41 206 GLN A O 1
ATOM 1652 N N . ILE A 1 207 ? 6.056 12.372 11.329 1.00 61.09 207 ILE A N 1
ATOM 1653 C CA . ILE A 1 207 ? 6.002 11.407 10.245 1.00 61.09 207 ILE A CA 1
ATOM 1654 C C . ILE A 1 207 ? 4.531 11.233 9.892 1.00 61.09 207 ILE A C 1
ATOM 1656 O O . ILE A 1 207 ? 3.782 10.502 10.534 1.00 61.09 207 ILE A O 1
ATOM 1660 N N . GLU A 1 208 ? 4.119 11.950 8.860 1.00 68.19 208 GLU A N 1
ATOM 1661 C CA . GLU A 1 208 ? 2.782 11.861 8.284 1.00 68.19 208 GLU A CA 1
ATOM 1662 C C . GLU A 1 208 ? 2.560 10.477 7.636 1.00 68.19 208 GLU A C 1
ATOM 1664 O O . GLU A 1 208 ? 3.409 10.003 6.870 1.00 68.19 208 GLU A O 1
ATOM 1669 N N . HIS A 1 209 ? 1.443 9.814 7.957 1.00 80.56 209 HIS A N 1
ATOM 1670 C CA . HIS A 1 209 ? 1.148 8.446 7.521 1.00 80.56 209 HIS A CA 1
ATOM 1671 C C . HIS A 1 209 ? 1.033 8.354 5.990 1.00 80.56 209 HIS A C 1
ATOM 1673 O O . HIS A 1 209 ? 0.629 9.308 5.327 1.00 80.56 209 HIS A O 1
ATOM 1679 N N . TRP A 1 210 ? 1.373 7.206 5.393 1.00 82.12 210 TRP A N 1
ATOM 1680 C CA . TRP A 1 210 ? 1.343 7.073 3.928 1.00 82.12 210 TRP A CA 1
ATOM 1681 C C . TRP A 1 210 ? -0.069 7.240 3.342 1.00 82.12 210 TRP A C 1
ATOM 1683 O O . TRP A 1 210 ? -0.201 7.749 2.232 1.00 82.12 210 TRP A O 1
ATOM 1693 N N . ILE A 1 211 ? -1.107 6.856 4.095 1.00 84.19 211 ILE A N 1
ATOM 1694 C CA . ILE A 1 211 ? -2.510 7.049 3.702 1.00 84.19 211 ILE A CA 1
ATOM 1695 C C . ILE A 1 211 ? -2.823 8.549 3.617 1.00 84.19 211 ILE A C 1
ATOM 1697 O O . ILE A 1 211 ? -3.346 8.992 2.598 1.00 84.19 211 ILE A O 1
ATOM 1701 N N . ASP A 1 212 ? -2.408 9.347 4.610 1.00 82.88 212 ASP A N 1
ATOM 1702 C CA . ASP A 1 212 ? -2.553 10.816 4.589 1.00 82.88 212 ASP A CA 1
ATOM 1703 C C . ASP A 1 212 ? -1.826 11.426 3.383 1.00 82.88 212 ASP A C 1
ATOM 1705 O O . ASP A 1 212 ? -2.438 12.126 2.579 1.00 82.88 212 ASP A O 1
ATOM 1709 N N . LYS A 1 213 ? -0.574 11.018 3.145 1.00 78.06 213 LYS A N 1
ATOM 1710 C CA . LYS A 1 213 ? 0.195 11.477 1.977 1.00 78.06 213 LYS A CA 1
ATOM 1711 C C . LYS A 1 213 ? -0.468 11.135 0.648 1.00 78.06 213 LYS A C 1
ATOM 1713 O O . LYS A 1 213 ? -0.383 11.912 -0.300 1.00 78.06 213 LYS A O 1
ATOM 1718 N N . SER A 1 214 ? -1.093 9.960 0.555 1.00 75.62 214 SER A N 1
ATOM 1719 C CA . SER A 1 214 ? -1.800 9.533 -0.657 1.00 75.62 214 SER A CA 1
ATOM 1720 C C . SER A 1 214 ? -3.051 10.370 -0.934 1.00 75.62 214 SER A C 1
ATOM 1722 O O . SER A 1 214 ? -3.470 10.488 -2.086 1.00 75.62 214 SER A O 1
ATOM 1724 N N . PHE A 1 215 ? -3.624 10.968 0.111 1.00 78.12 215 PHE A N 1
ATOM 1725 C CA . PHE A 1 215 ? -4.764 11.867 0.023 1.00 78.12 215 PHE A CA 1
ATOM 1726 C C . PHE A 1 215 ? -4.336 13.291 -0.338 1.00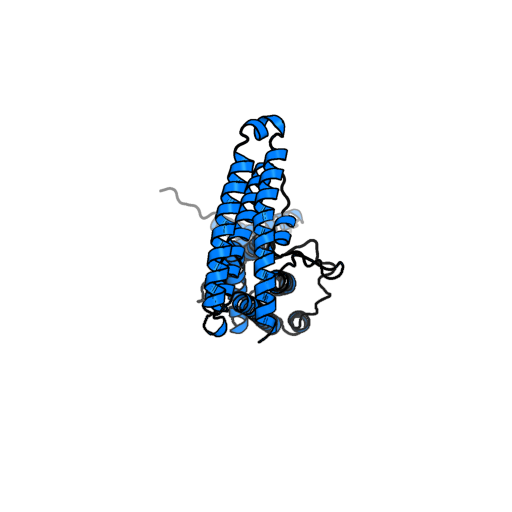 78.12 215 PHE A C 1
ATOM 1728 O O . PHE A 1 215 ? -4.924 13.881 -1.239 1.00 78.12 215 PHE A O 1
ATOM 1735 N N . GLU A 1 216 ? -3.277 13.814 0.288 1.00 73.25 216 GLU A N 1
ATOM 1736 C CA . GLU A 1 216 ? -2.751 15.162 0.013 1.00 73.25 216 GLU A CA 1
ATOM 1737 C C . GLU A 1 216 ? -2.158 15.314 -1.395 1.00 73.25 216 GLU A C 1
ATOM 1739 O O . GLU A 1 216 ? -2.173 16.402 -1.965 1.00 73.25 216 GLU A O 1
ATOM 1744 N N . ALA A 1 217 ? -1.636 14.230 -1.975 1.00 67.81 217 ALA A N 1
ATOM 1745 C CA . ALA A 1 217 ? -1.006 14.255 -3.294 1.00 67.81 217 ALA A CA 1
ATOM 1746 C C . ALA A 1 217 ? -1.993 14.383 -4.470 1.00 67.81 217 ALA A C 1
ATOM 1748 O O . ALA A 1 217 ? -1.551 14.513 -5.612 1.00 67.81 217 ALA A O 1
ATOM 1749 N N . LYS A 1 218 ? -3.308 14.306 -4.232 1.00 69.75 218 LYS A N 1
ATOM 1750 C CA . LYS A 1 218 ? -4.318 14.383 -5.292 1.00 69.75 218 LYS A CA 1
ATOM 1751 C C . LYS A 1 218 ? -4.849 15.806 -5.440 1.00 69.75 218 LYS A C 1
ATOM 1753 O O . LYS A 1 218 ? -5.451 16.352 -4.522 1.00 69.75 218 LYS A O 1
ATOM 1758 N N . GLU A 1 219 ? -4.708 16.369 -6.635 1.00 65.31 219 GLU A N 1
ATOM 1759 C CA . GLU A 1 219 ? -5.432 17.582 -7.015 1.00 65.31 219 GLU A CA 1
ATOM 1760 C C . GLU A 1 219 ? -6.886 17.237 -7.366 1.00 65.31 219 GLU A C 1
ATOM 1762 O O . GLU A 1 219 ? -7.156 16.306 -8.129 1.00 65.31 219 GLU A O 1
ATOM 1767 N N . TRP A 1 220 ? -7.833 17.995 -6.819 1.00 70.56 220 TRP A N 1
ATOM 1768 C CA . TRP A 1 220 ? -9.260 17.859 -7.111 1.00 70.56 220 TRP A CA 1
ATOM 1769 C C . TRP A 1 220 ? -9.832 19.182 -7.599 1.00 70.56 220 TRP A C 1
ATOM 1771 O O . TRP A 1 220 ? -9.629 20.235 -6.999 1.00 70.56 220 TRP A O 1
ATOM 1781 N N . ASN A 1 221 ? -10.592 19.115 -8.688 1.00 72.12 221 ASN A N 1
ATOM 1782 C CA . ASN A 1 221 ? -11.153 20.295 -9.339 1.00 72.12 221 ASN A CA 1
ATOM 1783 C C . ASN A 1 221 ? -12.672 20.380 -9.154 1.00 72.12 221 ASN A C 1
ATOM 1785 O O . ASN A 1 221 ? -13.285 21.400 -9.474 1.00 72.12 221 ASN A O 1
ATOM 1789 N N . THR A 1 222 ? -13.297 19.317 -8.635 1.00 79.31 222 THR A N 1
ATOM 1790 C CA . THR A 1 222 ? -14.744 19.245 -8.434 1.00 79.31 222 THR A CA 1
ATOM 1791 C C . THR A 1 222 ? -15.134 18.679 -7.068 1.00 79.31 222 THR A C 1
ATOM 1793 O O . THR A 1 222 ? -14.442 17.861 -6.465 1.00 79.31 222 THR A O 1
ATOM 1796 N N . ASN A 1 223 ? -16.330 19.057 -6.610 1.00 74.31 223 ASN A N 1
ATOM 1797 C CA . ASN A 1 223 ? -16.911 18.534 -5.370 1.00 74.31 223 ASN A CA 1
ATOM 1798 C C . ASN A 1 223 ? -17.209 17.024 -5.426 1.00 74.31 223 ASN A C 1
ATOM 1800 O O . ASN A 1 223 ? -17.242 16.373 -4.386 1.00 74.31 223 ASN A O 1
ATOM 1804 N N . ILE A 1 224 ? -17.452 16.467 -6.619 1.00 78.75 224 ILE A N 1
ATOM 1805 C CA . ILE A 1 224 ? -17.701 15.027 -6.796 1.00 78.75 224 ILE A CA 1
ATOM 1806 C C . ILE A 1 224 ? -16.404 14.253 -6.559 1.00 78.75 224 ILE A C 1
ATOM 1808 O O . ILE A 1 224 ? -16.384 13.346 -5.731 1.00 78.75 224 ILE A O 1
ATOM 1812 N N . GLU A 1 225 ? -15.313 14.672 -7.207 1.00 79.19 225 GLU A N 1
ATOM 1813 C CA . GLU A 1 225 ? -13.979 14.093 -7.003 1.00 79.19 225 GLU A CA 1
ATOM 1814 C C . GLU A 1 225 ? -13.555 14.182 -5.536 1.00 79.19 225 GLU A C 1
ATOM 1816 O O . GLU A 1 225 ? -12.975 13.246 -4.993 1.00 79.19 225 GLU A O 1
ATOM 1821 N N . PHE A 1 226 ? -13.874 15.287 -4.865 1.00 79.00 226 PHE A N 1
ATOM 1822 C CA . PHE A 1 226 ? -13.568 15.457 -3.452 1.00 79.00 226 PHE A CA 1
ATOM 1823 C C . PHE A 1 226 ? -14.300 14.434 -2.558 1.00 79.00 226 PHE A C 1
ATOM 1825 O O . PHE A 1 226 ? -13.674 13.786 -1.719 1.00 79.00 226 PHE A O 1
ATOM 1832 N N . ILE A 1 227 ? -15.607 14.222 -2.765 1.00 77.81 227 ILE A N 1
ATOM 1833 C CA . ILE A 1 227 ? -16.391 13.221 -2.014 1.00 77.81 227 ILE A CA 1
ATOM 1834 C C . ILE A 1 227 ? -15.885 11.800 -2.294 1.00 77.81 227 ILE A C 1
ATOM 1836 O O . ILE A 1 227 ? -15.733 11.004 -1.365 1.00 77.81 227 ILE A O 1
ATOM 1840 N N . GLU A 1 228 ? -15.601 11.476 -3.557 1.00 82.00 228 GLU A N 1
ATOM 1841 C CA . GLU A 1 228 ? -15.036 10.177 -3.936 1.00 82.00 228 GLU A CA 1
ATOM 1842 C C . GLU A 1 228 ? -13.679 9.935 -3.269 1.00 82.00 228 GLU A C 1
ATOM 1844 O O . GLU A 1 228 ? -13.425 8.838 -2.770 1.00 82.00 228 GLU A O 1
ATOM 1849 N N . ASN A 1 229 ? -12.830 10.961 -3.192 1.00 81.75 229 ASN A N 1
ATOM 1850 C CA . ASN A 1 229 ? -11.539 10.852 -2.528 1.00 81.75 229 ASN A CA 1
ATOM 1851 C C . ASN A 1 229 ? -11.667 10.698 -1.010 1.00 81.75 229 ASN A C 1
ATOM 1853 O O . ASN A 1 229 ? -10.955 9.870 -0.450 1.00 81.75 229 ASN A O 1
ATOM 1857 N N . ILE A 1 230 ? -12.579 11.414 -0.339 1.00 82.56 230 ILE A N 1
ATOM 1858 C CA . ILE A 1 230 ? -12.850 11.185 1.095 1.00 82.56 230 ILE A CA 1
ATOM 1859 C C . ILE A 1 230 ? -13.283 9.742 1.329 1.00 82.56 230 ILE A C 1
ATOM 1861 O O . ILE A 1 230 ? -12.822 9.101 2.273 1.00 82.56 230 ILE A O 1
ATOM 1865 N N . LYS A 1 231 ? -14.158 9.217 0.467 1.00 84.00 231 LYS A N 1
ATOM 1866 C CA . LYS A 1 231 ? -14.617 7.835 0.575 1.00 84.00 231 LYS A CA 1
ATOM 1867 C C . LYS A 1 231 ? -13.450 6.854 0.442 1.00 84.00 231 LYS A C 1
ATOM 1869 O O . LYS A 1 231 ? -13.296 6.003 1.311 1.00 84.00 231 LYS A O 1
ATOM 1874 N N . GLN A 1 232 ? -12.609 7.015 -0.582 1.00 84.81 232 GLN A N 1
ATOM 1875 C CA . GLN A 1 232 ? -11.408 6.191 -0.773 1.00 84.81 232 GLN A CA 1
ATOM 1876 C C . GLN A 1 232 ? -10.445 6.295 0.417 1.00 84.81 232 GLN A C 1
ATOM 1878 O O . GLN A 1 232 ? -9.924 5.287 0.880 1.00 84.81 232 GLN A O 1
ATOM 1883 N N . HIS A 1 233 ? -10.230 7.499 0.946 1.00 87.25 233 HIS A N 1
ATOM 1884 C CA . HIS A 1 233 ? -9.355 7.732 2.098 1.00 87.25 233 HIS A CA 1
ATOM 1885 C C . HIS A 1 233 ? -9.868 7.037 3.362 1.00 87.25 233 HIS A C 1
ATOM 1887 O O . HIS A 1 233 ? -9.121 6.363 4.067 1.00 87.25 233 HIS A O 1
ATOM 1893 N N . ASN A 1 234 ? -11.173 7.133 3.618 1.00 88.56 234 ASN A N 1
ATOM 1894 C CA . ASN A 1 234 ? -11.832 6.433 4.715 1.00 88.56 234 ASN A CA 1
ATOM 1895 C C . ASN A 1 234 ? -11.765 4.902 4.553 1.00 88.56 234 ASN A C 1
ATOM 1897 O O . ASN A 1 234 ? -11.524 4.208 5.538 1.00 88.56 234 ASN A O 1
ATOM 1901 N N . GLU A 1 235 ? -11.931 4.381 3.332 1.00 90.06 235 GLU A N 1
ATOM 1902 C CA . GLU A 1 235 ? -11.752 2.952 3.032 1.00 90.06 235 GLU A CA 1
ATOM 1903 C C . GLU A 1 235 ? -10.308 2.497 3.298 1.00 90.06 235 GLU A C 1
ATOM 1905 O O . GLU A 1 235 ? -10.097 1.438 3.885 1.00 90.06 235 GLU A O 1
ATOM 1910 N N . LEU A 1 236 ? -9.297 3.290 2.930 1.00 89.19 236 LEU A N 1
ATOM 1911 C CA . LEU A 1 236 ? -7.894 2.971 3.227 1.00 89.19 236 LEU A CA 1
ATOM 1912 C C . LEU A 1 236 ? -7.637 2.889 4.737 1.00 89.19 236 LEU A C 1
ATOM 1914 O O . LEU A 1 236 ? -7.013 1.935 5.198 1.00 89.19 236 LEU A O 1
ATOM 1918 N N . TRP A 1 237 ? -8.152 3.843 5.515 1.00 91.62 237 TRP A N 1
ATOM 1919 C CA . TRP A 1 237 ? -8.029 3.815 6.975 1.00 91.62 237 TRP A CA 1
ATOM 1920 C C . TRP A 1 237 ? -8.759 2.634 7.621 1.00 91.62 237 TRP A C 1
ATOM 1922 O O . TRP A 1 237 ? -8.276 2.077 8.602 1.00 91.62 237 TRP A O 1
ATOM 1932 N N . GLU A 1 238 ? -9.904 2.233 7.077 1.00 92.50 238 GLU A N 1
ATOM 1933 C CA . GLU A 1 238 ? -10.648 1.060 7.539 1.00 92.50 238 GLU A CA 1
ATOM 1934 C C . GLU A 1 238 ? -9.884 -0.242 7.277 1.00 92.50 238 GLU A C 1
ATOM 1936 O O . GLU A 1 238 ? -9.695 -1.041 8.192 1.00 92.50 238 GLU A O 1
ATOM 1941 N N . ASN A 1 239 ? -9.336 -0.404 6.073 1.00 91.06 239 ASN A N 1
ATOM 1942 C CA . ASN A 1 239 ? -8.477 -1.542 5.748 1.00 91.06 239 ASN A CA 1
ATOM 1943 C C . ASN A 1 239 ? -7.219 -1.583 6.630 1.00 91.06 239 ASN A C 1
ATOM 1945 O O . ASN A 1 239 ? -6.801 -2.650 7.083 1.00 91.06 239 ASN A O 1
ATOM 1949 N N . GLU A 1 240 ? -6.607 -0.427 6.905 1.00 90.81 240 GLU A N 1
ATOM 1950 C CA . GLU A 1 240 ? -5.431 -0.372 7.775 1.00 90.81 240 GLU A CA 1
ATOM 1951 C C . GLU A 1 240 ? -5.774 -0.736 9.222 1.00 90.81 240 GLU A C 1
ATOM 1953 O O . GLU A 1 240 ? -5.010 -1.454 9.870 1.00 90.81 240 GLU A O 1
ATOM 1958 N N . LEU A 1 241 ? -6.953 -0.341 9.713 1.00 93.38 241 LEU A N 1
ATOM 1959 C CA . LEU A 1 241 ? -7.449 -0.763 11.022 1.00 93.38 241 LEU A CA 1
ATOM 1960 C C . LEU A 1 241 ? -7.531 -2.287 11.125 1.00 93.38 241 LEU A C 1
ATOM 1962 O O . LEU A 1 241 ? -7.040 -2.862 12.099 1.00 93.38 241 LEU A O 1
ATOM 1966 N N . GLU A 1 242 ? -8.095 -2.946 10.115 1.00 93.19 242 GLU A N 1
ATOM 1967 C CA . GLU A 1 242 ? -8.177 -4.407 10.059 1.00 93.19 242 GLU A CA 1
ATOM 1968 C C . GLU A 1 242 ? -6.796 -5.064 9.971 1.00 93.19 242 GLU A C 1
ATOM 1970 O O . GLU A 1 242 ? -6.532 -6.062 10.653 1.00 93.19 242 GLU A O 1
ATOM 1975 N N . ASN A 1 243 ? -5.887 -4.500 9.170 1.00 90.12 243 ASN A N 1
ATOM 1976 C CA . ASN A 1 243 ? -4.519 -4.995 9.023 1.00 90.12 243 ASN A CA 1
ATOM 1977 C C . ASN A 1 243 ? -3.748 -4.946 10.351 1.00 90.12 243 ASN A C 1
ATOM 1979 O O . ASN A 1 243 ? -3.090 -5.926 10.726 1.00 90.12 243 ASN A O 1
ATOM 1983 N N . ILE A 1 244 ? -3.836 -3.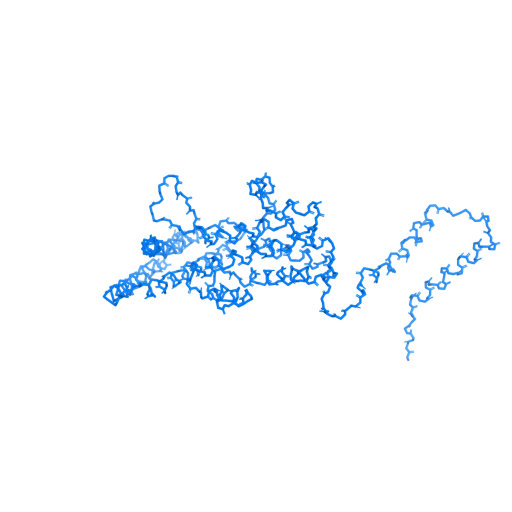829 11.077 1.00 90.44 244 ILE A N 1
ATOM 1984 C CA . ILE A 1 244 ? -3.171 -3.653 12.373 1.00 90.44 244 ILE A CA 1
ATOM 1985 C C . ILE A 1 244 ? -3.824 -4.529 13.437 1.00 90.44 244 ILE A C 1
ATOM 1987 O O . ILE A 1 244 ? -3.119 -5.213 14.180 1.00 90.44 244 ILE A O 1
ATOM 1991 N N . TYR A 1 245 ? -5.156 -4.565 13.484 1.00 93.44 245 TYR A N 1
ATOM 1992 C CA . TYR A 1 245 ? -5.889 -5.414 14.416 1.00 93.44 245 TYR A CA 1
ATOM 1993 C C . TYR A 1 245 ? -5.520 -6.894 14.239 1.00 93.44 245 TYR A C 1
ATOM 1995 O O . TYR A 1 245 ? -5.138 -7.553 15.205 1.00 93.44 245 TYR A O 1
ATOM 2003 N N . SER A 1 246 ? -5.524 -7.396 13.001 1.00 91.31 246 SER A N 1
ATOM 2004 C CA . SER A 1 246 ? -5.119 -8.775 12.688 1.00 91.31 246 SER A CA 1
ATOM 2005 C C . SER A 1 246 ? -3.678 -9.052 13.132 1.00 91.31 246 SER A C 1
ATOM 2007 O O . SER A 1 246 ? -3.400 -10.055 13.787 1.00 91.31 246 SER A O 1
ATOM 2009 N N . SER A 1 247 ? -2.771 -8.110 12.858 1.00 89.44 247 SER A N 1
ATOM 2010 C CA . SER A 1 247 ? -1.362 -8.191 13.261 1.00 89.44 247 SER A CA 1
ATOM 2011 C C . SER A 1 247 ? -1.170 -8.246 14.781 1.00 89.44 247 SER A C 1
ATOM 2013 O O . SER A 1 247 ? -0.281 -8.943 15.272 1.00 89.44 247 SER A O 1
ATOM 2015 N N . LEU A 1 248 ? -1.988 -7.513 15.541 1.00 91.12 248 LEU A N 1
ATOM 2016 C CA . LEU A 1 248 ? -1.985 -7.563 17.002 1.00 91.12 248 LEU A CA 1
ATOM 2017 C C . LEU A 1 248 ? -2.509 -8.906 17.514 1.00 91.12 248 LEU A C 1
ATOM 2019 O O . LEU A 1 248 ? -1.882 -9.512 18.381 1.00 91.12 248 LEU A O 1
ATOM 2023 N N . ILE A 1 249 ? -3.618 -9.403 16.962 1.00 93.38 249 ILE A N 1
ATOM 2024 C CA . ILE A 1 249 ? -4.210 -10.688 17.360 1.00 93.38 249 ILE A CA 1
ATOM 2025 C C . ILE A 1 249 ? -3.237 -11.855 17.150 1.00 93.38 249 ILE A C 1
ATOM 2027 O O . ILE A 1 249 ? -3.203 -12.778 17.965 1.00 93.38 249 ILE A O 1
ATOM 2031 N N . GLU A 1 250 ? -2.407 -11.817 16.108 1.00 89.75 250 GLU A N 1
ATOM 2032 C CA . GLU A 1 250 ? -1.371 -12.830 15.880 1.00 89.75 250 GLU A CA 1
ATOM 2033 C C . GLU A 1 250 ? -0.239 -12.787 16.921 1.00 89.75 250 GLU A C 1
ATOM 2035 O O . GLU A 1 250 ? 0.307 -13.832 17.274 1.00 89.75 250 GLU A O 1
ATOM 2040 N N . LYS A 1 251 ? 0.107 -11.599 17.433 1.00 88.56 251 LYS A N 1
ATOM 2041 C CA . LYS A 1 251 ? 1.256 -11.392 18.336 1.00 88.56 251 LYS A CA 1
ATOM 2042 C C . LYS A 1 251 ? 0.916 -11.465 19.827 1.00 88.56 251 LYS A C 1
ATOM 2044 O O . LYS A 1 251 ? 1.811 -11.699 20.635 1.00 88.56 251 LYS A O 1
ATOM 2049 N N . LEU A 1 252 ? -0.337 -11.226 20.207 1.00 90.88 252 LEU A N 1
ATOM 2050 C CA . LEU A 1 252 ? -0.772 -11.205 21.607 1.00 90.88 252 LEU A CA 1
ATOM 2051 C C . LEU A 1 252 ? -0.994 -12.615 22.179 1.00 90.88 252 LEU A C 1
ATOM 2053 O O . LEU A 1 252 ? -1.279 -13.562 21.451 1.00 90.88 252 LEU A O 1
ATOM 2057 N N . HIS A 1 253 ? -0.918 -12.755 23.505 1.00 89.88 253 HIS A N 1
ATOM 2058 C CA . HIS A 1 253 ? -1.325 -13.977 24.216 1.00 89.88 253 HIS A CA 1
ATOM 2059 C C . HIS A 1 253 ? -2.815 -13.936 24.600 1.00 89.88 253 HIS A C 1
ATOM 2061 O O . HIS A 1 253 ? -3.393 -12.854 24.701 1.00 89.88 253 HIS A O 1
ATOM 2067 N N . ASP A 1 254 ? -3.437 -15.090 24.869 1.00 88.44 254 ASP A N 1
ATOM 2068 C CA . ASP A 1 254 ? -4.901 -15.223 25.026 1.00 88.44 254 ASP A CA 1
ATOM 2069 C C . ASP A 1 254 ? -5.567 -14.215 25.988 1.00 88.44 254 ASP A C 1
ATOM 2071 O O . ASP A 1 254 ? -6.583 -13.626 25.607 1.00 88.44 254 ASP A O 1
ATOM 2075 N N . PRO A 1 255 ? -5.013 -13.906 27.183 1.00 91.75 255 PRO A N 1
ATOM 2076 C CA . PRO A 1 255 ? -5.615 -12.900 28.060 1.00 91.75 255 PRO A CA 1
ATOM 2077 C C . PRO A 1 255 ? -5.631 -11.495 27.440 1.00 91.75 255 PRO A C 1
ATOM 2079 O O . PRO A 1 255 ? -6.579 -10.739 27.629 1.00 91.75 255 PRO A O 1
ATOM 2082 N N . GLN A 1 256 ? -4.591 -11.142 26.682 1.00 92.69 256 GLN A N 1
ATOM 2083 C CA . GLN A 1 256 ? -4.482 -9.846 26.011 1.00 92.69 256 GLN A CA 1
ATOM 2084 C C . GLN A 1 256 ? -5.370 -9.786 24.764 1.00 92.69 256 GLN A C 1
ATOM 2086 O O . GLN A 1 256 ? -5.973 -8.744 24.514 1.00 92.69 256 GLN A O 1
ATOM 2091 N N . LYS A 1 257 ? -5.503 -10.898 24.023 1.00 94.00 257 LYS A N 1
ATOM 2092 C CA . LYS A 1 257 ? -6.423 -11.000 22.877 1.00 94.00 257 LYS A CA 1
ATOM 2093 C C . LYS A 1 257 ? -7.857 -10.704 23.293 1.00 94.00 257 LYS A C 1
ATOM 2095 O O . LYS A 1 257 ? -8.484 -9.839 22.696 1.00 94.00 257 LYS A O 1
ATOM 2100 N N . SER A 1 258 ? -8.331 -11.326 24.375 1.00 94.38 258 SER A N 1
ATOM 2101 C CA . SER A 1 258 ? -9.697 -11.107 24.867 1.00 94.38 258 SER A CA 1
ATOM 2102 C C . SER A 1 258 ? -9.951 -9.650 25.282 1.00 94.38 258 SER A C 1
ATOM 2104 O O . SER A 1 258 ? -11.023 -9.098 25.025 1.00 94.38 258 SER A O 1
ATOM 2106 N N . ILE A 1 259 ? -8.952 -8.988 25.881 1.00 95.75 259 ILE A N 1
ATOM 2107 C CA . ILE A 1 259 ? -9.033 -7.559 26.222 1.00 95.75 259 ILE A CA 1
ATOM 2108 C C . ILE A 1 259 ? -9.115 -6.703 24.953 1.00 95.75 259 ILE A C 1
ATOM 2110 O O . ILE A 1 259 ? -9.969 -5.817 24.878 1.00 95.75 259 ILE A O 1
ATOM 2114 N N . LEU A 1 260 ? -8.259 -6.971 23.962 1.00 95.50 260 LEU A N 1
ATOM 2115 C CA . LEU A 1 260 ? -8.248 -6.242 22.694 1.00 95.50 260 LEU A CA 1
ATOM 2116 C C . LEU A 1 260 ? -9.561 -6.435 21.921 1.00 95.50 260 LEU A C 1
ATOM 2118 O O . LEU A 1 260 ? -10.131 -5.455 21.456 1.00 95.50 260 LEU A O 1
ATOM 2122 N N . GLU A 1 261 ? -10.068 -7.664 21.824 1.00 96.56 261 GLU A N 1
ATOM 2123 C CA . GLU A 1 261 ? -11.353 -7.990 21.189 1.00 96.56 261 GLU A CA 1
ATOM 2124 C C . GLU A 1 261 ? -12.507 -7.221 21.829 1.00 96.56 261 GLU A C 1
ATOM 2126 O O . GLU A 1 261 ? -13.258 -6.535 21.134 1.00 96.56 261 GLU A O 1
ATOM 2131 N N . LYS A 1 262 ? -12.611 -7.267 23.161 1.00 97.06 262 LYS A N 1
ATOM 2132 C CA . LYS A 1 262 ? -13.650 -6.540 23.893 1.00 97.06 262 LYS A CA 1
ATOM 2133 C C . LYS A 1 262 ? -13.540 -5.031 23.676 1.00 97.06 262 LYS A C 1
ATOM 2135 O O . LYS A 1 262 ? -14.550 -4.373 23.435 1.00 97.06 262 LYS A O 1
ATOM 2140 N N . ASN A 1 263 ? -12.332 -4.475 23.763 1.00 96.94 263 ASN A N 1
ATOM 2141 C CA . ASN A 1 263 ? -12.111 -3.047 23.560 1.00 96.94 263 ASN A CA 1
ATOM 2142 C C . ASN A 1 263 ? -12.433 -2.620 22.119 1.00 96.94 263 ASN A C 1
ATOM 2144 O O . ASN A 1 263 ? -13.054 -1.580 21.922 1.00 96.94 263 ASN A O 1
ATOM 2148 N N . GLN A 1 264 ? -12.083 -3.441 21.125 1.00 96.88 264 GLN A N 1
ATOM 2149 C CA . GLN A 1 264 ? -12.389 -3.174 19.723 1.00 96.88 264 GLN A CA 1
ATOM 2150 C C . GLN A 1 264 ? -13.896 -3.228 19.444 1.00 96.88 264 GLN A C 1
ATOM 2152 O O . GLN A 1 264 ? -14.409 -2.344 18.766 1.00 96.88 264 GLN A O 1
ATOM 2157 N N . GLN A 1 265 ? -14.626 -4.190 20.014 1.00 96.81 265 GLN A N 1
ATOM 2158 C CA . GLN A 1 265 ? -16.091 -4.245 19.913 1.00 96.81 265 GLN A CA 1
ATOM 2159 C C . GLN A 1 265 ? -16.756 -3.008 20.527 1.00 96.81 265 GLN A C 1
ATOM 2161 O O . GLN A 1 265 ? -17.634 -2.405 19.916 1.00 96.81 265 GLN A O 1
ATOM 2166 N N . GLN A 1 266 ? -16.306 -2.591 21.713 1.00 97.44 266 GLN A N 1
ATOM 2167 C CA . GLN A 1 266 ? -16.811 -1.378 22.358 1.00 97.44 266 GLN A CA 1
ATOM 2168 C C . GLN A 1 266 ? -16.516 -0.125 21.530 1.00 97.44 266 GLN A C 1
ATOM 2170 O O . GLN A 1 266 ? -17.375 0.749 21.414 1.00 97.44 266 GLN A O 1
ATOM 2175 N N . TRP A 1 267 ? -15.322 -0.043 20.941 1.00 97.38 267 TRP A N 1
ATOM 2176 C CA . TRP A 1 267 ? -14.953 1.059 20.063 1.00 97.38 267 TRP A CA 1
ATOM 2177 C C . TRP A 1 267 ? -15.817 1.096 18.797 1.00 97.38 267 TRP A C 1
ATOM 2179 O O . TRP A 1 267 ? -16.262 2.175 18.421 1.00 97.38 267 TRP A O 1
ATOM 2189 N N . LEU A 1 268 ? -16.120 -0.058 18.189 1.00 95.50 268 LEU A N 1
ATOM 2190 C CA . LEU A 1 268 ? -17.016 -0.144 17.030 1.00 95.50 268 LEU A CA 1
ATOM 2191 C C . LEU A 1 268 ? -18.427 0.355 17.371 1.00 95.50 268 LEU A C 1
ATOM 2193 O O . LEU A 1 268 ? -18.932 1.234 16.680 1.00 95.50 268 LEU A O 1
ATOM 2197 N N . SER A 1 269 ? -19.016 -0.093 18.485 1.00 95.94 269 SER A N 1
ATOM 2198 C CA . SER A 1 269 ? -20.325 0.408 18.937 1.00 95.94 269 SER A CA 1
ATOM 2199 C C . SER A 1 269 ? -20.322 1.911 19.223 1.00 95.94 269 SER A C 1
ATOM 2201 O O . SER A 1 269 ? -21.280 2.614 18.896 1.00 95.94 269 SER A O 1
ATOM 2203 N N . TYR A 1 270 ? -19.245 2.423 19.827 1.00 95.81 270 TYR A N 1
ATOM 2204 C CA . TYR A 1 270 ? -19.070 3.858 20.035 1.00 95.81 270 TYR A CA 1
ATOM 2205 C C . TYR A 1 270 ? -18.987 4.606 18.700 1.00 95.81 270 TYR A C 1
ATOM 2207 O O . TYR A 1 270 ? -19.671 5.611 18.528 1.00 95.81 270 TYR A O 1
ATOM 2215 N N . TYR A 1 271 ? -18.181 4.115 17.759 1.00 94.06 271 TYR A N 1
ATOM 2216 C CA . TYR A 1 271 ? -17.992 4.721 16.446 1.00 94.06 271 TYR A CA 1
ATOM 2217 C C . TYR A 1 271 ? -19.299 4.769 15.645 1.00 94.06 271 TYR A C 1
ATOM 2219 O O . TYR A 1 271 ? -19.626 5.815 15.086 1.00 94.06 271 TYR A O 1
ATOM 2227 N N . GLU A 1 272 ? -20.070 3.680 15.642 1.00 93.44 272 GLU A N 1
ATOM 2228 C CA . GLU A 1 272 ? -21.392 3.611 15.010 1.00 93.44 272 GLU A CA 1
ATOM 2229 C C . GLU A 1 272 ? -22.347 4.632 15.627 1.00 93.44 272 GLU A C 1
ATOM 2231 O O . GLU A 1 272 ? -22.863 5.490 14.916 1.00 93.44 272 GLU A O 1
ATOM 2236 N N . SER A 1 273 ? -22.486 4.627 16.957 1.00 93.00 273 SER A N 1
ATOM 2237 C CA . SER A 1 273 ? -23.353 5.575 17.674 1.00 93.00 273 SER A CA 1
ATOM 2238 C C . SER A 1 273 ? -22.942 7.031 17.427 1.00 93.00 273 SER A C 1
ATOM 2240 O O . SER A 1 273 ? -23.778 7.924 17.305 1.00 93.00 273 SER A O 1
ATOM 2242 N N . TYR A 1 274 ? -21.636 7.288 17.355 1.00 90.50 274 TYR A N 1
ATOM 2243 C CA . TYR A 1 274 ? -21.074 8.607 17.092 1.00 90.50 274 TYR A CA 1
ATOM 2244 C C . TYR A 1 274 ? -21.357 9.077 15.658 1.00 90.50 274 TYR A C 1
ATOM 2246 O O . TYR A 1 274 ? -21.759 10.222 15.445 1.00 90.50 274 TYR A O 1
ATOM 2254 N N . SER A 1 275 ? -21.187 8.188 14.678 1.00 88.56 275 SER A N 1
ATOM 2255 C CA . SER A 1 275 ? -21.514 8.437 13.272 1.00 88.56 275 SER A CA 1
ATOM 2256 C C . SER A 1 275 ? -23.016 8.667 13.079 1.00 88.56 275 SER A C 1
ATOM 2258 O O . SER A 1 275 ? -23.415 9.628 12.421 1.00 88.56 275 SER A O 1
ATOM 2260 N N . GLU A 1 276 ? -23.862 7.843 13.700 1.00 89.00 276 GLU A N 1
ATOM 2261 C CA . GLU A 1 276 ? -25.318 8.015 13.705 1.00 89.00 276 GLU A CA 1
ATOM 2262 C C . GLU A 1 276 ? -25.712 9.367 14.290 1.00 89.00 276 GLU A C 1
ATOM 2264 O O . GLU A 1 276 ? -26.461 10.103 13.660 1.00 89.00 276 GLU A O 1
ATOM 2269 N N . LEU A 1 277 ? -25.152 9.753 15.440 1.00 87.19 277 LEU A N 1
ATOM 2270 C CA . LEU A 1 277 ? -25.406 11.067 16.026 1.00 87.19 277 LEU A CA 1
ATOM 2271 C C . LEU A 1 277 ? -25.072 12.187 15.035 1.00 87.19 277 LEU A C 1
ATOM 2273 O O . LEU A 1 277 ? -25.910 13.048 14.779 1.00 87.19 277 LEU A O 1
ATOM 2277 N N . LEU A 1 278 ? -23.872 12.169 14.456 1.00 82.81 278 LEU A N 1
ATOM 2278 C CA . LEU A 1 278 ? -23.418 13.205 13.529 1.00 82.81 278 LEU A CA 1
ATOM 2279 C C . LEU A 1 278 ? -24.253 13.269 12.242 1.00 82.81 278 LEU A C 1
ATOM 2281 O O . LEU A 1 278 ? -24.473 14.357 11.710 1.00 82.81 278 LEU A O 1
ATOM 2285 N N . THR A 1 279 ? -24.743 12.129 11.762 1.00 79.81 279 THR A N 1
ATOM 2286 C CA . THR A 1 279 ? -25.582 12.047 10.558 1.00 79.81 279 THR A CA 1
ATOM 2287 C C . THR A 1 279 ? -27.073 12.264 10.831 1.00 79.81 279 THR A C 1
ATOM 2289 O O . THR A 1 279 ? -27.788 12.642 9.911 1.00 79.81 279 THR A O 1
ATOM 2292 N N . SER A 1 280 ? -27.539 12.106 12.077 1.00 80.50 280 SER A N 1
ATOM 2293 C CA . SER A 1 280 ? -28.959 12.213 12.468 1.00 80.50 280 SER A CA 1
ATOM 2294 C C . SER A 1 280 ? -29.546 13.619 12.370 1.00 80.50 280 SER A C 1
ATOM 2296 O O . SER A 1 280 ? -30.764 13.804 12.375 1.00 80.50 280 SER A O 1
ATOM 2298 N N . PHE A 1 281 ? -28.695 14.638 12.297 1.00 74.56 281 PHE A N 1
ATOM 2299 C CA . PHE A 1 281 ? -29.145 16.007 12.114 1.00 74.56 281 PHE A CA 1
ATOM 2300 C C . PHE A 1 281 ? -29.442 16.246 10.626 1.00 74.56 281 PHE A C 1
ATOM 2302 O O . PHE A 1 281 ? -28.657 16.876 9.920 1.00 74.56 281 PHE A O 1
ATOM 2309 N N . ASP A 1 282 ? -30.591 15.772 10.141 1.00 60.41 282 ASP A N 1
ATOM 2310 C CA . ASP A 1 282 ? -31.031 15.914 8.737 1.00 60.41 282 ASP A CA 1
ATOM 2311 C C . ASP A 1 282 ? -31.031 17.379 8.249 1.00 60.41 282 ASP A C 1
ATOM 2313 O O . ASP A 1 282 ? -30.829 17.695 7.075 1.00 60.41 282 ASP A O 1
ATOM 2317 N N . ASN A 1 283 ? -31.217 18.309 9.182 1.00 64.81 283 ASN A N 1
ATOM 2318 C CA . ASN A 1 283 ? -31.173 19.751 8.976 1.00 64.81 283 ASN A CA 1
ATOM 2319 C C . ASN A 1 283 ? -29.751 20.342 8.937 1.00 64.81 283 ASN A C 1
ATOM 2321 O O . ASN A 1 283 ? -29.605 21.480 8.492 1.00 64.81 283 ASN A O 1
ATOM 2325 N N . LEU A 1 284 ? -28.695 19.612 9.326 1.00 64.81 284 LEU A N 1
ATOM 2326 C CA . LEU A 1 284 ? -27.310 20.071 9.141 1.00 64.81 284 LEU A CA 1
ATOM 2327 C C . LEU A 1 284 ? -27.028 20.325 7.664 1.00 64.81 284 LEU A C 1
ATOM 2329 O O . LEU A 1 284 ? -26.465 21.362 7.340 1.00 64.81 284 LEU A O 1
ATOM 2333 N N . GLN A 1 285 ? -27.491 19.474 6.746 1.00 61.06 285 GLN A N 1
ATOM 2334 C CA . GLN A 1 285 ? -27.286 19.729 5.316 1.00 61.06 285 GLN A CA 1
ATOM 2335 C C . GLN A 1 285 ? -27.869 21.080 4.875 1.00 61.06 285 GLN A C 1
ATOM 2337 O O . GLN A 1 285 ? -27.273 21.779 4.055 1.00 61.06 285 GLN A O 1
ATOM 2342 N N . HIS A 1 286 ? -29.020 21.454 5.437 1.00 65.56 286 HIS A N 1
ATOM 2343 C CA . HIS A 1 286 ? -29.674 22.730 5.165 1.00 65.56 286 HIS A CA 1
ATOM 2344 C C . HIS A 1 286 ? -28.961 23.913 5.844 1.00 65.56 286 HIS A C 1
ATOM 2346 O O . HIS A 1 286 ? -28.889 24.992 5.265 1.00 65.56 286 HIS A O 1
ATOM 2352 N N . ASN A 1 287 ? -28.402 23.703 7.040 1.00 71.94 287 ASN A N 1
ATOM 2353 C CA . ASN A 1 287 ? -27.836 24.761 7.882 1.00 71.94 287 ASN A CA 1
ATOM 2354 C C . ASN A 1 287 ? -26.341 25.028 7.644 1.00 71.94 287 ASN A C 1
ATOM 2356 O O . ASN A 1 287 ? -25.910 26.174 7.718 1.00 71.94 287 ASN A O 1
ATOM 2360 N N . VAL A 1 288 ? -25.543 23.989 7.386 1.00 73.56 288 VAL A N 1
ATOM 2361 C CA . VAL A 1 288 ? -24.085 24.083 7.171 1.00 73.56 288 VAL A CA 1
ATOM 2362 C C . VAL A 1 288 ? -23.683 23.856 5.711 1.00 73.56 288 VAL A C 1
ATOM 2364 O O . VAL A 1 288 ? -22.509 23.964 5.356 1.00 73.56 288 VAL A O 1
ATOM 2367 N N . GLY A 1 289 ? -24.655 23.553 4.846 1.00 75.69 289 GLY A N 1
ATOM 2368 C CA . GLY A 1 289 ? -24.423 23.300 3.431 1.00 75.69 289 GLY A CA 1
ATOM 2369 C C . GLY A 1 289 ? -23.558 22.061 3.173 1.00 75.69 289 GLY A C 1
ATOM 2370 O O . GLY A 1 289 ? -23.290 21.242 4.053 1.00 75.69 289 GLY A O 1
ATOM 2371 N N . ARG A 1 290 ? -23.107 21.916 1.923 1.00 72.94 290 ARG A N 1
ATOM 2372 C CA . ARG A 1 290 ? -22.262 20.788 1.492 1.00 72.94 290 ARG A CA 1
ATOM 2373 C C . ARG A 1 290 ? -20.874 20.803 2.139 1.00 72.94 290 ARG A C 1
ATOM 2375 O O . ARG A 1 290 ? -20.354 19.743 2.463 1.00 72.94 290 ARG A O 1
ATOM 2382 N N . GLU A 1 291 ? -20.300 21.984 2.360 1.00 72.75 291 GLU A N 1
ATOM 2383 C CA . GLU A 1 291 ? -18.998 22.140 3.028 1.00 72.75 291 GLU A CA 1
ATOM 2384 C C . GLU A 1 291 ? -19.044 21.644 4.478 1.00 72.75 291 GLU A C 1
ATOM 2386 O O . GLU A 1 291 ? -18.140 20.947 4.931 1.00 72.75 291 GLU A O 1
ATOM 2391 N N . GLY A 1 292 ? -20.140 21.903 5.195 1.00 76.25 292 GLY A N 1
ATOM 2392 C CA . GLY A 1 292 ? -20.326 21.354 6.533 1.00 76.25 292 GLY A CA 1
ATOM 2393 C C . GLY A 1 292 ? -20.472 19.830 6.558 1.00 76.25 292 GLY A C 1
ATOM 2394 O O . GLY A 1 292 ? -19.933 19.184 7.454 1.00 76.25 292 GLY A O 1
ATOM 2395 N N . GLN A 1 293 ? -21.130 19.233 5.557 1.00 75.81 293 GLN A N 1
ATOM 2396 C CA . GLN A 1 293 ? -21.178 17.769 5.420 1.00 75.81 293 GLN A CA 1
ATOM 2397 C C . GLN A 1 293 ? -19.791 17.177 5.163 1.00 75.81 293 GLN A C 1
ATOM 2399 O O . GLN A 1 293 ? -19.440 16.155 5.744 1.00 75.81 293 GLN A O 1
ATOM 2404 N N . ILE A 1 294 ? -18.984 17.838 4.334 1.00 75.81 294 ILE A N 1
ATOM 2405 C CA . ILE A 1 294 ? -17.586 17.471 4.098 1.00 75.81 294 ILE A CA 1
ATOM 2406 C C . ILE A 1 294 ? -16.801 17.452 5.413 1.00 75.81 294 ILE A C 1
ATOM 2408 O O . ILE A 1 294 ? -16.156 16.453 5.723 1.00 75.81 294 ILE A O 1
ATOM 2412 N N . ILE A 1 295 ? -16.896 18.519 6.211 1.00 78.62 295 ILE A N 1
ATOM 2413 C CA . ILE A 1 295 ? -16.207 18.617 7.505 1.00 78.62 295 ILE A CA 1
ATOM 2414 C C . ILE A 1 295 ? -16.650 17.485 8.442 1.00 78.62 295 ILE A C 1
ATOM 2416 O O . ILE A 1 295 ? -15.818 16.889 9.125 1.00 78.62 295 ILE A O 1
ATOM 2420 N N . LEU A 1 296 ? -17.940 17.145 8.440 1.00 80.94 296 LEU A N 1
ATOM 2421 C CA . LEU A 1 296 ? -18.490 16.044 9.229 1.00 80.94 296 LEU A CA 1
ATOM 2422 C C . LEU A 1 296 ? -17.901 14.685 8.816 1.00 80.94 296 LEU A C 1
ATOM 2424 O O . LEU A 1 296 ? -17.456 13.926 9.676 1.00 80.94 296 LEU A O 1
ATOM 2428 N N . TYR A 1 297 ? -17.838 14.395 7.512 1.00 80.19 297 TYR A N 1
ATOM 2429 C CA . TYR A 1 297 ? -17.219 13.168 7.001 1.00 80.19 297 TYR A CA 1
ATOM 2430 C C . TYR A 1 297 ? -15.728 13.092 7.332 1.00 80.19 297 TYR A C 1
ATOM 2432 O O . TYR A 1 297 ? -15.254 12.042 7.765 1.00 80.19 297 TYR A O 1
ATOM 2440 N N . VAL A 1 298 ? -15.002 14.206 7.191 1.00 81.69 298 VAL A N 1
ATOM 2441 C CA . VAL A 1 298 ? -13.592 14.292 7.593 1.00 81.69 298 VAL A CA 1
ATOM 2442 C C . VAL A 1 298 ? -13.444 14.002 9.087 1.00 81.69 298 VAL A C 1
ATOM 2444 O O . VAL A 1 298 ? -12.555 13.251 9.481 1.00 81.69 298 VAL A O 1
ATOM 2447 N N . HIS A 1 299 ? -14.340 14.528 9.923 1.00 85.44 299 HIS A N 1
ATOM 2448 C CA . HIS A 1 299 ? -14.306 14.295 11.364 1.00 85.44 299 HIS A CA 1
ATOM 2449 C C . HIS A 1 299 ? -14.561 12.826 11.737 1.00 85.44 299 HIS A C 1
ATOM 2451 O O . HIS A 1 299 ? -13.841 12.257 12.558 1.00 85.44 299 HIS A O 1
ATOM 2457 N N . ILE A 1 300 ? -15.550 12.187 11.106 1.00 87.12 300 ILE A N 1
ATOM 2458 C CA . ILE A 1 300 ? -15.845 10.758 11.288 1.00 87.12 300 ILE A CA 1
ATOM 2459 C C . ILE A 1 300 ? -14.641 9.903 10.870 1.00 87.12 300 ILE A C 1
ATOM 2461 O O . ILE A 1 300 ? -14.231 8.994 11.591 1.00 87.12 300 ILE A O 1
ATOM 2465 N N . MET A 1 301 ? -14.034 10.210 9.728 1.00 87.25 301 MET A N 1
ATOM 2466 C CA . MET A 1 301 ? -12.836 9.528 9.241 1.00 87.25 301 MET A CA 1
ATOM 2467 C C . MET A 1 301 ? -11.635 9.724 10.179 1.00 87.25 301 MET A C 1
ATOM 2469 O O . MET A 1 301 ? -10.906 8.768 10.447 1.00 87.25 301 MET A O 1
ATOM 2473 N N . GLN A 1 302 ? -11.458 10.919 10.751 1.00 86.44 302 GLN A N 1
ATOM 2474 C CA . GLN A 1 302 ? -10.382 11.189 11.706 1.00 86.44 302 GLN A CA 1
ATOM 2475 C C . GLN A 1 302 ? -10.458 10.268 12.932 1.00 86.44 302 GLN A C 1
ATOM 2477 O O . GLN A 1 302 ? -9.423 9.842 13.438 1.00 86.44 302 GLN A O 1
ATOM 2482 N N . LYS A 1 303 ? -11.663 9.884 13.377 1.00 90.81 303 LYS A N 1
ATOM 2483 C CA . LYS A 1 303 ? -11.832 8.931 14.488 1.00 90.81 303 LYS A CA 1
ATOM 2484 C C . LYS A 1 303 ? -11.297 7.538 14.160 1.00 90.81 303 LYS A C 1
ATOM 2486 O O . LYS A 1 303 ? -10.677 6.916 15.021 1.00 90.81 303 LYS A O 1
ATOM 2491 N N . LYS A 1 304 ? -11.486 7.062 12.924 1.00 91.31 304 LYS A N 1
ATOM 2492 C CA . LYS A 1 304 ? -10.854 5.819 12.447 1.00 91.31 304 LYS A CA 1
ATOM 2493 C C . LYS A 1 304 ? -9.338 5.964 12.423 1.00 91.31 304 LYS A C 1
ATOM 2495 O O . LYS A 1 304 ? -8.651 5.130 13.000 1.00 91.31 304 LYS A O 1
ATOM 2500 N N . ARG A 1 305 ? -8.826 7.046 11.831 1.00 89.62 305 ARG A N 1
ATOM 2501 C CA . ARG A 1 305 ? -7.386 7.340 11.790 1.00 89.62 305 ARG A CA 1
ATOM 2502 C C . ARG A 1 305 ? -6.757 7.329 13.185 1.00 89.62 305 ARG A C 1
ATOM 2504 O O . ARG A 1 305 ? -5.765 6.645 13.397 1.00 89.62 305 ARG A O 1
ATOM 2511 N N . GLU A 1 306 ? -7.341 8.041 14.147 1.00 89.38 306 GLU A N 1
ATOM 2512 C CA . GLU A 1 306 ? -6.880 8.064 15.545 1.00 89.38 306 GLU A CA 1
ATOM 2513 C C . GLU A 1 306 ? -6.784 6.651 16.134 1.00 89.38 306 GLU A C 1
ATOM 2515 O O . GLU A 1 306 ? -5.776 6.304 16.749 1.00 89.38 306 GLU A O 1
ATOM 2520 N N . ARG A 1 307 ? -7.799 5.814 15.892 1.00 93.38 307 ARG A N 1
ATOM 2521 C CA . ARG A 1 307 ? -7.815 4.430 16.367 1.00 93.38 307 ARG A CA 1
ATOM 2522 C C . ARG A 1 307 ? -6.734 3.567 15.722 1.00 93.38 307 ARG A C 1
ATOM 2524 O O . ARG A 1 307 ? -6.117 2.757 16.409 1.00 93.38 307 ARG A O 1
ATOM 2531 N N . VAL A 1 308 ? -6.501 3.734 14.421 1.00 91.06 308 VAL A N 1
ATOM 2532 C CA . VAL A 1 308 ? -5.425 3.034 13.707 1.00 91.06 308 VAL A CA 1
ATOM 2533 C C . VAL A 1 308 ? -4.082 3.367 14.342 1.00 91.06 308 VAL A C 1
ATOM 2535 O O . VAL A 1 308 ? -3.355 2.454 14.717 1.00 91.06 308 VAL A O 1
ATOM 2538 N N . LEU A 1 309 ? -3.802 4.653 14.561 1.00 88.25 309 LEU A N 1
ATOM 2539 C CA . LEU A 1 309 ? -2.556 5.113 15.182 1.00 88.25 309 LEU A CA 1
ATOM 2540 C C . LEU A 1 309 ? -2.393 4.621 16.631 1.00 88.25 309 LEU A C 1
ATOM 2542 O O . LEU A 1 309 ? -1.282 4.317 17.060 1.00 88.25 309 LEU A O 1
ATOM 2546 N N . GLU A 1 310 ? -3.491 4.492 17.381 1.00 89.62 310 GLU A N 1
ATOM 2547 C CA . GLU A 1 310 ? -3.493 3.891 18.722 1.00 89.62 310 GLU A CA 1
ATOM 2548 C C . GLU A 1 310 ? -3.049 2.434 18.718 1.00 89.62 310 GLU A C 1
ATOM 2550 O O . GLU A 1 310 ? -2.124 2.053 19.440 1.00 89.62 310 GLU A O 1
ATOM 2555 N N . LEU A 1 311 ? -3.686 1.620 17.882 1.00 91.12 311 LEU A N 1
ATOM 2556 C CA . LEU A 1 311 ? -3.344 0.209 17.766 1.00 91.12 311 LEU A CA 1
ATOM 2557 C C . LEU A 1 311 ? -1.949 0.016 17.159 1.00 91.12 311 LEU A C 1
ATOM 2559 O O . LEU A 1 311 ? -1.230 -0.915 17.530 1.00 91.12 311 LEU A O 1
ATOM 2563 N N . GLU A 1 312 ? -1.546 0.911 16.262 1.00 86.44 312 GLU A N 1
ATOM 2564 C CA . GLU A 1 312 ? -0.226 0.914 15.647 1.00 86.44 312 GLU A CA 1
ATOM 2565 C C . GLU A 1 312 ? 0.889 1.134 16.670 1.00 86.44 312 GLU A C 1
ATOM 2567 O O . GLU A 1 312 ? 1.876 0.395 16.672 1.00 86.44 312 GLU A O 1
ATOM 2572 N N . GLU A 1 313 ? 0.725 2.100 17.575 1.00 85.00 313 GLU A N 1
ATOM 2573 C CA . GLU A 1 313 ? 1.697 2.359 18.638 1.00 85.00 313 GLU A CA 1
ATOM 2574 C C . GLU A 1 313 ? 1.874 1.118 19.523 1.00 85.00 313 GLU A C 1
ATOM 2576 O O . GLU A 1 313 ? 3.000 0.687 19.781 1.00 85.00 313 GLU A O 1
ATOM 2581 N N . ILE A 1 314 ? 0.772 0.462 19.903 1.00 87.88 314 ILE A N 1
ATOM 2582 C CA . ILE A 1 314 ? 0.815 -0.798 20.660 1.00 87.88 314 ILE A CA 1
ATOM 2583 C C . ILE A 1 314 ? 1.593 -1.869 19.878 1.00 87.88 314 ILE A C 1
ATOM 2585 O O . ILE A 1 314 ? 2.485 -2.521 20.430 1.00 87.88 314 ILE A O 1
ATOM 2589 N N . LEU A 1 315 ? 1.302 -2.035 18.585 1.00 86.00 315 LEU A N 1
ATOM 2590 C CA . LEU A 1 315 ? 1.965 -3.015 17.720 1.00 86.00 315 LEU A CA 1
ATOM 2591 C C . LEU A 1 315 ? 3.476 -2.755 17.601 1.00 86.00 315 LEU A C 1
ATOM 2593 O O . LEU A 1 315 ? 4.283 -3.693 17.644 1.00 86.00 315 LEU A O 1
ATOM 2597 N N . ASN A 1 316 ? 3.874 -1.489 17.484 1.00 81.88 316 ASN A N 1
ATOM 2598 C CA . ASN A 1 316 ? 5.273 -1.080 17.406 1.00 81.88 316 ASN A CA 1
ATOM 2599 C C . ASN A 1 316 ? 6.029 -1.414 18.701 1.00 81.88 316 ASN A C 1
ATOM 2601 O O . ASN A 1 316 ? 7.143 -1.942 18.646 1.00 81.88 316 ASN A O 1
ATOM 2605 N N . GLN A 1 317 ? 5.418 -1.178 19.866 1.00 82.25 317 GLN A N 1
ATOM 2606 C CA . GLN A 1 317 ? 6.016 -1.507 21.167 1.00 82.25 317 GLN A CA 1
ATOM 2607 C C . GLN A 1 317 ? 6.190 -3.018 21.376 1.00 82.25 317 GLN A C 1
ATOM 2609 O O . GLN A 1 317 ? 7.161 -3.451 22.001 1.00 82.25 317 GLN A O 1
ATOM 2614 N N . LEU A 1 318 ? 5.290 -3.836 20.822 1.00 81.44 318 LEU A N 1
ATOM 2615 C CA . LEU A 1 318 ? 5.426 -5.296 20.837 1.00 81.44 318 LEU A CA 1
ATOM 2616 C C . LEU A 1 318 ? 6.543 -5.786 19.907 1.00 81.44 318 LEU A C 1
ATOM 2618 O O . LEU A 1 318 ? 7.213 -6.766 20.218 1.00 81.44 318 LEU A O 1
ATOM 2622 N N . THR A 1 319 ? 6.766 -5.094 18.788 1.00 72.50 319 THR A N 1
ATOM 2623 C CA . THR A 1 319 ? 7.749 -5.499 17.770 1.00 72.50 319 THR A CA 1
ATOM 2624 C C . THR A 1 319 ? 9.183 -5.095 18.140 1.00 72.50 319 THR A C 1
ATOM 2626 O O . THR A 1 319 ? 10.107 -5.827 17.820 1.00 72.50 319 THR A O 1
ATOM 2629 N N . LYS A 1 320 ? 9.392 -3.995 18.882 1.00 63.50 320 LYS A N 1
ATOM 2630 C CA . LYS A 1 320 ? 10.727 -3.573 19.370 1.00 63.50 320 LYS A CA 1
ATOM 2631 C C . LYS A 1 320 ? 11.358 -4.511 20.414 1.00 63.50 320 LYS A C 1
ATOM 2633 O O . LYS A 1 320 ? 12.526 -4.337 20.746 1.00 63.50 320 LYS A O 1
ATOM 2638 N N . LYS A 1 321 ? 10.588 -5.440 20.993 1.00 46.88 321 LYS A N 1
ATOM 2639 C CA . LYS A 1 321 ? 11.043 -6.370 22.046 1.00 46.88 321 LYS A CA 1
ATOM 2640 C C . LYS A 1 321 ? 11.506 -7.740 21.525 1.00 46.88 321 LYS A C 1
ATOM 2642 O O . LYS A 1 321 ? 11.865 -8.583 22.345 1.00 46.88 321 LYS A O 1
ATOM 2647 N N . GLN A 1 322 ? 11.475 -7.960 20.211 1.00 39.31 322 GLN A N 1
ATOM 2648 C CA . GLN A 1 322 ? 12.026 -9.137 19.526 1.00 39.31 322 GLN A CA 1
ATOM 2649 C C . GLN A 1 322 ? 13.309 -8.740 18.807 1.00 39.31 322 GLN A C 1
ATOM 2651 O O . GLN A 1 322 ? 14.241 -9.573 18.807 1.00 39.31 322 GLN A O 1
#

Secondary structure (DSSP, 8-state):
------HHHHHHHHHHHHHHHHHH-TT----HHHHHHHHHHHHHHHGGGSS----TT-----HHHHHHHHHHHHHTTS--GGGTTTGGGS--HHHHHHTT-HHHHHHHHHHHHHHHHHHHHHHTT--GGGS-HHHHHHHHHHTTSS-HHHHHHHHHHHHHHHHHHTT----HHHHHHHHHHHHHHHHHHHHHHH----SS--TT-----HHHHHHHT----SHHHHHHHHHHHHHHHHHHHHHHHHHHHHHS-HHHHHHHHHHHHHHHHHHHHHHHHHH--TTHHHHHHHHHHHHHHHHHHHHHHHHHHHHHHHHHHHHTT-